Protein AF-A0A6N3IX80-F1 (afdb_monomer_lite)

Secondary structure (DSSP, 8-state):
----EEEEE-SSEEEEEEHHHHHTTS--S---TT--HHHHHHHHHHHHHHHHHHHHHHHHHHTT-PPPHHHHHHHHHHHHHHHHHHHH-SS-HHHHHHHHHHT----HHHHHHHHHHHHHHHHHHSPPPHHHHHHHHHHHHHTS---HHHHHHHHHHHHHHTTTT---HHHHHHHHHHHHHHHHHHHHHHHHHHH--TTEEEEE-SPPPSEETTEE-PPPP-

Foldseek 3Di:
DPQDWDWADDQWKIKIFTPVVLVVLQDPDDDPPPADSVRSSNVSRVLLLLQLVQLVQVLVVLVVDDDDLVQLLVQLLVVQLLVQCVVDPPDDSVVLSVCVVVVHDDDPVSVLSSLLSNLLSQLQQPADDPVVLCVVCVVVPVVDDDDPVRVVSSVSSSCSSNPVVPDHSVVSSVVSVVVVVVVSVVSSVVSVVSNDQVRMDMDTPHDDPCHRPPGGDDPPDD

pLDDT: mean 84.04, std 11.79, range [34.91, 95.62]

Structure (mmCI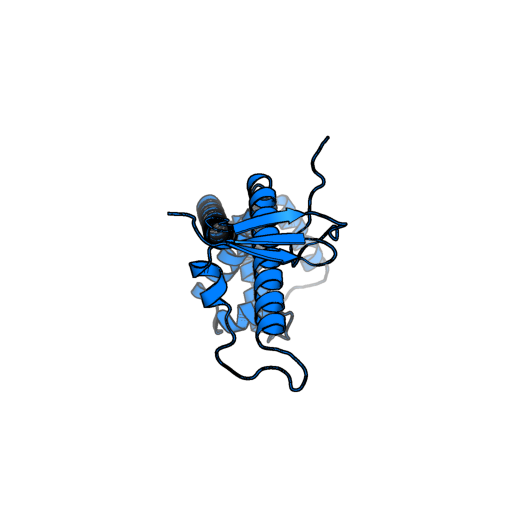F, N/CA/C/O backbone):
data_AF-A0A6N3IX80-F1
#
_entry.id   AF-A0A6N3IX80-F1
#
loop_
_atom_site.group_PDB
_atom_site.id
_atom_site.type_symbol
_atom_site.label_atom_id
_atom_site.label_alt_id
_atom_site.label_comp_id
_atom_site.label_asym_id
_atom_site.label_entity_id
_atom_site.label_seq_id
_atom_site.pdbx_PDB_ins_code
_atom_site.Cartn_x
_atom_site.Cartn_y
_atom_site.Cartn_z
_atom_site.occupancy
_atom_site.B_iso_or_equiv
_atom_site.auth_seq_id
_atom_site.auth_comp_id
_atom_site.auth_asym_id
_atom_site.auth_atom_id
_atom_site.pdbx_PDB_model_num
ATOM 1 N N . MET A 1 1 ? 26.946 17.157 -40.194 1.00 43.00 1 MET A N 1
ATOM 2 C CA . MET A 1 1 ? 27.819 16.046 -39.746 1.00 43.00 1 MET A CA 1
ATOM 3 C C . MET A 1 1 ? 26.961 14.793 -39.628 1.00 43.00 1 MET A C 1
ATOM 5 O O . MET A 1 1 ? 25.899 14.882 -39.031 1.00 43.00 1 MET A O 1
ATOM 9 N N . LYS A 1 2 ? 27.339 13.661 -40.241 1.00 46.97 2 LYS A N 1
ATOM 10 C CA . LYS A 1 2 ? 26.589 12.402 -40.077 1.00 46.97 2 LYS A CA 1
ATOM 11 C C . LYS A 1 2 ? 26.764 11.933 -38.632 1.00 46.97 2 LYS A C 1
ATOM 13 O O . LYS A 1 2 ? 27.873 11.563 -38.257 1.00 46.97 2 LYS A O 1
ATOM 18 N N . HIS A 1 3 ? 25.703 11.978 -37.830 1.00 57.06 3 HIS A N 1
ATOM 19 C CA . HIS A 1 3 ? 25.709 11.354 -36.511 1.00 57.06 3 HIS A CA 1
ATOM 20 C C . HIS A 1 3 ? 25.974 9.858 -36.705 1.00 57.06 3 HIS A C 1
ATOM 22 O O . HIS A 1 3 ? 25.164 9.157 -37.306 1.00 57.06 3 HIS A O 1
ATOM 28 N N . GLN A 1 4 ? 27.146 9.384 -36.280 1.00 79.31 4 GLN A N 1
ATOM 29 C CA . GLN A 1 4 ? 27.452 7.960 -36.321 1.00 79.31 4 GLN A CA 1
ATOM 30 C C . GLN A 1 4 ? 26.546 7.240 -35.317 1.00 79.31 4 GLN A C 1
ATOM 32 O O . GLN A 1 4 ? 26.473 7.620 -34.146 1.00 79.31 4 GLN A O 1
ATOM 37 N N . THR A 1 5 ? 25.853 6.208 -35.783 1.00 86.31 5 THR A N 1
ATOM 38 C CA . THR A 1 5 ? 24.943 5.387 -34.981 1.00 86.31 5 THR A CA 1
ATOM 39 C C . THR A 1 5 ? 25.451 3.955 -34.910 1.00 86.31 5 THR A C 1
ATOM 41 O O . THR A 1 5 ? 26.025 3.456 -35.878 1.00 86.31 5 THR A O 1
ATOM 44 N N . LEU A 1 6 ? 25.207 3.282 -33.788 1.00 89.12 6 LEU A N 1
ATOM 45 C CA . LEU A 1 6 ? 25.424 1.847 -33.632 1.00 89.12 6 LEU A CA 1
ATOM 46 C C . LEU A 1 6 ? 24.069 1.141 -33.646 1.00 89.12 6 LEU A C 1
ATOM 48 O O . LEU A 1 6 ? 23.166 1.541 -32.913 1.00 89.12 6 LEU A O 1
ATOM 52 N N . THR A 1 7 ? 23.947 0.081 -34.444 1.00 91.81 7 THR A N 1
ATOM 53 C CA . THR A 1 7 ? 22.759 -0.777 -34.469 1.00 91.81 7 THR A CA 1
ATOM 54 C C . THR A 1 7 ? 23.125 -2.163 -33.966 1.00 91.81 7 THR A C 1
ATOM 56 O O . THR A 1 7 ? 24.074 -2.771 -34.455 1.00 91.81 7 THR A O 1
ATOM 59 N N . VAL A 1 8 ? 22.366 -2.661 -32.994 1.00 91.69 8 VAL A N 1
ATOM 60 C CA . VAL A 1 8 ? 22.468 -4.023 -32.465 1.00 91.69 8 VAL A CA 1
ATOM 61 C C . VAL A 1 8 ? 21.086 -4.658 -32.438 1.00 91.69 8 VAL A C 1
ATOM 63 O O . VAL A 1 8 ? 20.093 -3.985 -32.177 1.00 91.69 8 VAL A O 1
ATOM 66 N N . GLU A 1 9 ? 20.999 -5.958 -32.685 1.00 92.25 9 GLU A N 1
ATOM 67 C CA . GLU A 1 9 ? 19.722 -6.675 -32.668 1.00 92.25 9 GLU A CA 1
ATOM 68 C C . GLU A 1 9 ? 19.847 -8.052 -32.017 1.00 92.25 9 GLU A C 1
ATOM 70 O O . GLU A 1 9 ? 20.946 -8.599 -31.866 1.00 92.25 9 GLU A O 1
ATOM 75 N N . ASN A 1 10 ? 18.710 -8.597 -31.599 1.00 88.25 10 ASN A N 1
ATOM 76 C CA . ASN A 1 10 ? 18.511 -10.010 -31.284 1.00 88.25 10 ASN A CA 1
ATOM 77 C C . ASN A 1 10 ? 17.256 -10.512 -32.020 1.00 88.25 10 ASN A C 1
ATOM 79 O O . ASN A 1 10 ? 16.727 -9.818 -32.877 1.00 88.25 10 ASN A O 1
ATOM 83 N N . SER A 1 11 ? 16.751 -11.698 -31.681 1.00 88.50 11 SER A N 1
ATOM 84 C CA . SER A 1 11 ? 15.556 -12.263 -32.325 1.00 88.50 11 SER A CA 1
ATOM 85 C C . SER A 1 11 ? 14.247 -11.500 -32.070 1.00 88.50 11 SER A C 1
ATOM 87 O O . SER A 1 11 ? 13.234 -11.843 -32.666 1.00 88.50 11 SER A O 1
ATOM 89 N N . ARG A 1 12 ? 14.228 -10.505 -31.174 1.00 86.81 12 ARG A N 1
ATOM 90 C CA . ARG A 1 12 ? 13.004 -9.823 -30.717 1.00 86.81 12 ARG A CA 1
ATOM 91 C C . ARG A 1 12 ? 13.021 -8.321 -30.961 1.00 86.81 12 ARG A C 1
ATOM 93 O O . ARG A 1 12 ? 11.989 -7.745 -31.292 1.00 86.81 12 ARG A O 1
ATOM 100 N N . ILE A 1 13 ? 14.172 -7.678 -30.781 1.00 90.06 13 ILE A N 1
ATOM 101 C CA . ILE A 1 13 ? 14.317 -6.228 -30.895 1.00 90.06 13 ILE A CA 1
ATOM 102 C C . ILE A 1 13 ? 15.549 -5.846 -31.711 1.00 90.06 13 ILE A C 1
ATOM 104 O O . ILE A 1 13 ? 16.602 -6.486 -31.630 1.00 90.06 13 ILE A O 1
ATOM 108 N N . ARG A 1 14 ? 15.422 -4.736 -32.435 1.00 93.00 14 ARG A N 1
ATOM 109 C CA . ARG A 1 14 ? 16.522 -3.993 -33.044 1.00 93.00 14 ARG A CA 1
ATOM 110 C C . ARG A 1 14 ? 16.657 -2.651 -32.348 1.00 93.00 14 ARG A C 1
ATOM 112 O O . ARG A 1 14 ? 15.681 -1.938 -32.147 1.00 93.00 14 ARG A O 1
ATOM 119 N N . VAL A 1 15 ? 17.880 -2.313 -31.973 1.00 92.75 15 VAL A N 1
ATOM 120 C CA . VAL A 1 15 ? 18.208 -1.115 -31.210 1.00 92.75 15 VAL A CA 1
ATOM 121 C C . VAL A 1 15 ? 19.250 -0.326 -31.979 1.00 92.75 15 VAL A C 1
ATOM 123 O O . VAL A 1 15 ? 20.362 -0.802 -32.187 1.00 92.75 15 VAL A O 1
ATOM 126 N N . THR A 1 16 ? 18.907 0.895 -32.365 1.00 93.25 16 THR A N 1
ATOM 127 C CA . THR A 1 16 ? 19.841 1.867 -32.930 1.00 93.25 16 THR A CA 1
ATOM 128 C C . THR A 1 16 ? 20.041 2.999 -31.933 1.00 93.25 16 THR A C 1
ATOM 130 O O . THR A 1 16 ? 19.078 3.604 -31.472 1.00 93.25 16 THR A O 1
ATOM 133 N N . VAL A 1 17 ? 21.291 3.299 -31.595 1.00 92.12 17 VAL A N 1
ATOM 134 C CA . VAL A 1 17 ? 21.660 4.372 -30.659 1.00 92.12 17 VAL A CA 1
ATOM 135 C C . VAL A 1 17 ? 22.723 5.283 -31.260 1.00 92.12 17 VAL A C 1
ATOM 137 O O . VAL A 1 17 ? 23.464 4.879 -32.160 1.00 92.12 17 VAL A O 1
ATOM 140 N N . SER A 1 18 ? 22.831 6.517 -30.762 1.00 90.31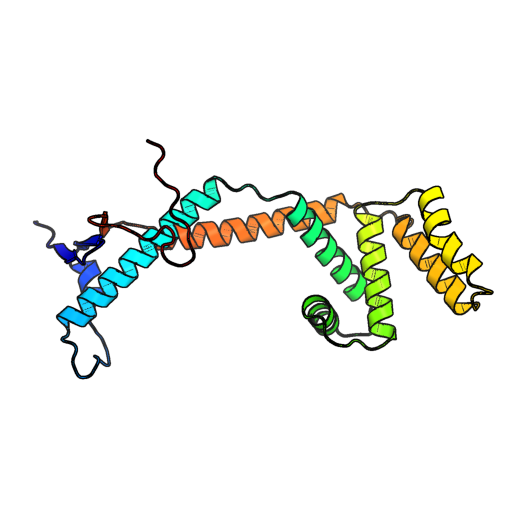 18 SER A N 1
ATOM 141 C CA . SER A 1 18 ? 23.977 7.376 -31.085 1.00 90.31 18 SER A CA 1
ATOM 142 C C . SER A 1 18 ? 25.283 6.782 -30.541 1.00 90.31 18 SER A C 1
ATOM 144 O O . SER A 1 18 ? 25.279 6.050 -29.546 1.00 90.31 18 SER A O 1
ATOM 146 N N . ARG A 1 19 ? 26.421 7.112 -31.170 1.00 86.56 19 ARG A N 1
ATOM 147 C CA . ARG A 1 19 ? 27.748 6.669 -30.703 1.00 86.56 19 ARG A CA 1
ATOM 148 C C . ARG A 1 19 ? 28.012 7.063 -29.246 1.00 86.56 19 ARG A C 1
ATOM 150 O O . ARG A 1 19 ? 28.395 6.221 -28.450 1.00 86.56 19 ARG A O 1
ATOM 157 N N . GLU A 1 20 ? 27.681 8.301 -28.886 1.00 87.88 20 GLU A N 1
ATOM 158 C CA . GLU A 1 20 ? 27.822 8.833 -27.522 1.00 87.88 20 GLU A CA 1
ATOM 159 C C . GLU A 1 20 ? 27.087 7.996 -26.469 1.00 87.88 20 GLU A C 1
ATOM 161 O O . GLU A 1 20 ? 27.524 7.891 -25.324 1.00 87.88 20 GLU A O 1
ATOM 166 N N . ILE A 1 21 ? 25.942 7.414 -26.835 1.00 87.69 21 ILE A N 1
ATOM 167 C CA . ILE A 1 21 ? 25.204 6.507 -25.960 1.00 87.69 21 ILE A CA 1
ATOM 168 C C . ILE A 1 21 ? 25.878 5.142 -25.953 1.00 87.69 21 ILE A C 1
ATOM 170 O O . ILE A 1 21 ? 26.098 4.605 -24.872 1.00 87.69 21 ILE A O 1
ATOM 174 N N . ALA A 1 22 ? 26.228 4.596 -27.120 1.00 87.19 22 ALA A N 1
ATOM 175 C CA . ALA A 1 22 ? 26.895 3.301 -27.230 1.00 87.19 22 ALA A CA 1
ATOM 176 C C . ALA A 1 22 ? 28.186 3.231 -26.399 1.00 87.19 22 ALA A C 1
ATOM 178 O O . ALA A 1 22 ? 28.414 2.234 -25.710 1.00 87.19 22 ALA A O 1
ATOM 179 N N . ASP A 1 23 ? 28.985 4.297 -26.405 1.00 87.19 23 ASP A N 1
ATOM 180 C CA . ASP A 1 23 ? 30.270 4.364 -25.708 1.00 87.19 23 ASP A CA 1
ATOM 181 C C . ASP A 1 23 ? 30.111 4.259 -24.179 1.00 87.19 23 ASP A C 1
ATOM 183 O O . ASP A 1 23 ? 30.962 3.682 -23.506 1.00 87.19 23 ASP A O 1
ATOM 187 N N . LYS A 1 24 ? 28.966 4.684 -23.621 1.00 87.69 24 LYS A N 1
ATOM 188 C CA . LYS A 1 24 ? 28.640 4.511 -22.188 1.00 87.69 24 LYS A CA 1
ATOM 189 C C . LYS A 1 24 ? 28.431 3.050 -21.783 1.00 87.69 24 LYS A C 1
ATOM 191 O O . LYS A 1 24 ? 28.456 2.738 -20.596 1.00 87.69 24 LYS A O 1
ATOM 196 N N . PHE A 1 25 ? 28.195 2.163 -22.749 1.00 85.44 25 PHE A N 1
ATOM 197 C CA . PHE A 1 25 ? 27.990 0.731 -22.521 1.00 85.44 25 PHE A CA 1
ATOM 198 C C . PHE A 1 25 ? 29.229 -0.108 -22.833 1.00 85.44 25 PHE A C 1
ATOM 200 O O . PHE A 1 25 ? 29.164 -1.336 -22.721 1.00 85.44 25 PHE A O 1
ATOM 207 N N . LEU A 1 26 ? 30.351 0.525 -23.195 1.00 83.38 26 LEU A N 1
ATOM 208 C CA . LEU A 1 26 ? 31.626 -0.172 -23.297 1.00 83.38 26 LEU A CA 1
ATOM 209 C C . LEU A 1 26 ? 31.972 -0.815 -21.941 1.00 83.38 26 LEU A C 1
ATOM 211 O O . LEU A 1 26 ? 31.744 -0.216 -20.884 1.00 83.38 26 LEU A O 1
ATOM 215 N N . PRO A 1 27 ? 32.473 -2.058 -21.930 1.00 75.75 27 PRO A N 1
ATOM 216 C CA . PRO A 1 27 ? 32.813 -2.734 -20.690 1.00 75.75 27 PRO A CA 1
ATOM 217 C C . PRO A 1 27 ? 33.997 -2.044 -20.001 1.00 75.75 27 PRO A C 1
ATOM 219 O O . PRO A 1 27 ? 35.091 -1.983 -20.545 1.00 75.75 27 PRO A O 1
ATOM 222 N N . THR A 1 28 ? 33.778 -1.546 -18.784 1.00 69.44 28 THR A N 1
ATOM 223 C CA . THR A 1 28 ? 34.800 -0.909 -17.931 1.00 69.44 28 THR A CA 1
ATOM 224 C C . THR A 1 28 ? 35.395 -1.856 -16.874 1.00 69.44 28 THR A C 1
ATOM 226 O O . THR A 1 28 ? 36.100 -1.404 -15.979 1.00 69.44 28 THR A O 1
ATOM 229 N N . GLY A 1 29 ? 35.113 -3.166 -16.938 1.00 64.69 29 GLY A N 1
ATOM 230 C CA . GLY A 1 29 ? 35.488 -4.147 -15.907 1.00 64.69 29 GLY A CA 1
ATOM 231 C C . GLY A 1 29 ? 35.481 -5.599 -16.401 1.00 64.69 29 GLY A C 1
ATOM 232 O O . GLY A 1 29 ? 35.616 -5.833 -17.600 1.00 64.69 29 GLY A O 1
ATOM 233 N N . VAL A 1 30 ? 35.318 -6.561 -15.478 1.00 55.12 30 VAL A N 1
ATOM 234 C CA . VAL A 1 30 ? 35.391 -8.015 -15.741 1.00 55.12 30 VAL A CA 1
ATOM 235 C C . VAL A 1 30 ? 34.404 -8.424 -16.834 1.00 55.12 30 VAL A C 1
ATOM 237 O O . VAL A 1 30 ? 33.188 -8.338 -16.669 1.00 55.12 30 VAL A O 1
ATOM 240 N N . ILE A 1 31 ? 34.957 -8.868 -17.955 1.00 63.25 31 ILE A N 1
ATOM 241 C CA . ILE A 1 31 ? 34.239 -9.538 -19.031 1.00 63.25 31 ILE A CA 1
ATOM 242 C C . ILE A 1 31 ? 34.197 -11.030 -18.665 1.00 63.25 31 ILE A C 1
ATOM 244 O O . ILE A 1 31 ? 35.161 -11.541 -18.085 1.00 63.25 31 ILE A O 1
ATOM 248 N N . GLY A 1 32 ? 33.085 -11.727 -18.927 1.00 61.94 32 GLY A N 1
ATOM 249 C CA . GLY A 1 32 ? 33.040 -13.182 -18.743 1.00 61.94 32 GLY A CA 1
ATOM 250 C C . GLY A 1 32 ? 34.191 -13.845 -19.509 1.00 61.94 32 GLY A C 1
ATOM 251 O O . GLY A 1 32 ? 34.586 -13.334 -20.554 1.00 61.94 32 GLY A O 1
ATOM 252 N N . ARG A 1 33 ? 34.748 -14.954 -18.996 1.00 62.03 33 ARG A N 1
ATOM 253 C CA . ARG A 1 33 ? 35.967 -15.585 -19.554 1.00 62.03 33 ARG A CA 1
ATOM 254 C C . ARG A 1 33 ? 35.905 -15.848 -21.071 1.00 62.03 33 ARG A C 1
ATOM 256 O O . ARG A 1 33 ? 36.956 -15.843 -21.698 1.00 62.03 33 ARG A O 1
ATOM 263 N N . ASP A 1 34 ? 34.701 -15.983 -21.634 1.00 71.31 34 ASP A N 1
ATOM 264 C CA . ASP A 1 34 ? 34.455 -16.315 -23.043 1.00 71.31 34 ASP A CA 1
ATOM 265 C C . ASP A 1 34 ? 33.703 -15.222 -23.840 1.00 71.31 34 ASP A C 1
ATOM 267 O O . ASP A 1 34 ? 33.277 -15.463 -24.969 1.00 71.31 34 ASP A O 1
ATOM 271 N N . GLU A 1 35 ? 33.497 -14.022 -23.285 1.00 76.94 35 GLU A N 1
ATOM 272 C CA . GLU A 1 35 ? 32.744 -12.949 -23.953 1.00 76.94 35 GLU A CA 1
ATOM 273 C C . GLU A 1 35 ? 33.690 -11.899 -24.564 1.00 76.94 35 GLU A C 1
ATOM 275 O O . GLU A 1 35 ? 34.631 -11.432 -23.929 1.00 76.94 35 GLU A O 1
ATOM 280 N N . SER A 1 36 ? 33.463 -11.493 -25.816 1.00 80.69 36 SER A N 1
ATOM 281 C CA . SER A 1 36 ? 34.211 -10.377 -26.417 1.00 80.69 36 SER A CA 1
ATOM 282 C C . SER A 1 36 ? 33.663 -9.017 -25.950 1.00 80.69 36 SER A C 1
ATOM 284 O O . SER A 1 36 ? 32.464 -8.895 -25.682 1.00 80.69 36 SER A O 1
ATOM 286 N N . PRO A 1 37 ? 34.475 -7.939 -25.928 1.00 79.56 37 PRO A N 1
ATOM 287 C CA . PRO A 1 37 ? 34.002 -6.603 -25.551 1.00 79.56 37 PRO A CA 1
ATOM 288 C C . PRO A 1 37 ? 32.781 -6.120 -26.352 1.00 79.56 37 PRO A C 1
ATOM 290 O O . PRO A 1 37 ? 31.888 -5.478 -25.800 1.00 79.56 37 PRO A O 1
ATOM 293 N N . GLY A 1 38 ? 32.713 -6.471 -27.643 1.00 82.38 38 GLY A N 1
ATOM 294 C CA . GLY A 1 38 ? 31.570 -6.162 -28.505 1.00 82.38 38 GLY A CA 1
ATOM 295 C C . GLY A 1 38 ? 30.311 -6.963 -28.157 1.00 82.38 38 GLY A C 1
ATOM 296 O O . GLY A 1 38 ? 29.208 -6.419 -28.207 1.00 82.38 38 GLY A O 1
ATOM 297 N N . GLN A 1 39 ? 30.455 -8.229 -27.746 1.00 82.56 39 GLN A N 1
ATOM 298 C CA . GLN A 1 39 ? 29.335 -9.034 -27.242 1.00 82.56 39 GLN A CA 1
ATOM 299 C C . GLN A 1 39 ? 28.809 -8.481 -25.912 1.00 82.56 39 GLN A C 1
ATOM 301 O O . GLN A 1 39 ? 27.601 -8.270 -25.796 1.00 82.56 39 GLN A O 1
ATOM 306 N N . ALA A 1 40 ? 29.703 -8.115 -24.988 1.00 83.75 40 ALA A N 1
ATOM 307 C CA . ALA A 1 40 ? 29.331 -7.512 -23.710 1.00 83.75 40 ALA A CA 1
ATOM 308 C C . ALA A 1 40 ? 28.605 -6.168 -23.900 1.00 83.75 40 ALA A C 1
ATOM 310 O O . ALA A 1 40 ? 27.555 -5.927 -23.297 1.00 83.75 40 ALA A O 1
ATOM 311 N N . GLN A 1 41 ? 29.116 -5.296 -24.778 1.00 87.88 41 GLN A N 1
ATOM 312 C CA . GLN A 1 41 ? 28.465 -4.025 -25.114 1.00 87.88 41 GLN A CA 1
ATOM 313 C C . GLN A 1 41 ? 27.081 -4.255 -25.741 1.00 87.88 41 GLN A C 1
ATOM 315 O O . GLN A 1 41 ? 26.106 -3.620 -25.332 1.00 87.88 41 GLN A O 1
ATOM 320 N N . ARG A 1 42 ? 26.964 -5.201 -26.686 1.00 88.44 42 ARG A N 1
ATOM 321 C CA . ARG A 1 42 ? 25.681 -5.595 -27.292 1.00 88.44 42 ARG A CA 1
ATOM 322 C C . ARG A 1 42 ? 24.687 -6.086 -26.239 1.00 88.44 42 ARG A C 1
ATOM 324 O O . ARG A 1 42 ? 23.547 -5.626 -26.238 1.00 88.44 42 ARG A O 1
ATOM 331 N N . GLY A 1 43 ? 25.099 -6.979 -25.340 1.00 85.94 43 GLY A N 1
ATOM 332 C CA . GLY A 1 43 ? 24.245 -7.511 -24.276 1.00 85.94 43 GLY A CA 1
ATOM 333 C C . GLY A 1 43 ? 23.724 -6.418 -23.341 1.00 85.94 43 GLY A C 1
ATOM 334 O O . GLY A 1 43 ? 22.524 -6.352 -23.066 1.00 85.94 43 GLY A O 1
ATOM 335 N N . ARG A 1 44 ? 24.599 -5.497 -22.918 1.00 88.44 44 ARG A N 1
ATOM 336 C CA . ARG A 1 44 ? 24.225 -4.357 -22.063 1.00 88.44 44 ARG A CA 1
ATOM 337 C C . ARG A 1 44 ? 23.263 -3.393 -22.761 1.00 88.44 44 ARG A C 1
ATOM 339 O O . ARG A 1 44 ? 22.293 -2.964 -22.139 1.00 88.44 44 ARG A O 1
ATOM 346 N N . LEU A 1 45 ? 23.488 -3.091 -24.044 1.00 90.50 45 LEU A N 1
ATOM 347 C CA . LEU A 1 45 ? 22.597 -2.243 -24.846 1.00 90.50 45 LEU A CA 1
ATOM 348 C C . LEU A 1 45 ? 21.204 -2.861 -25.000 1.00 90.50 45 LEU A C 1
ATOM 350 O O . LEU A 1 45 ? 20.205 -2.178 -24.783 1.00 90.50 45 LEU A O 1
ATOM 354 N N . LEU A 1 46 ? 21.128 -4.153 -25.329 1.00 89.62 46 LEU A N 1
ATOM 355 C CA . LEU A 1 46 ? 19.853 -4.862 -25.465 1.00 89.62 46 LEU A CA 1
ATOM 356 C C . LEU A 1 46 ? 19.111 -4.960 -24.123 1.00 89.62 46 LEU A C 1
ATOM 358 O O . LEU A 1 46 ? 17.902 -4.749 -24.077 1.00 89.62 46 LEU A O 1
ATOM 362 N N . SER A 1 47 ? 19.824 -5.214 -23.022 1.00 87.44 47 SER A N 1
ATOM 363 C CA . SER A 1 47 ? 19.241 -5.230 -21.674 1.00 87.44 47 SER A CA 1
ATOM 364 C C . SER A 1 47 ? 18.680 -3.858 -21.276 1.00 87.44 47 SER A C 1
ATOM 366 O O . SER A 1 47 ? 17.531 -3.746 -20.843 1.00 87.44 47 SER A O 1
ATOM 368 N N . ALA A 1 48 ? 19.444 -2.787 -21.511 1.00 88.88 48 ALA A N 1
ATOM 369 C CA . ALA A 1 48 ? 18.986 -1.425 -21.266 1.00 88.88 48 ALA A CA 1
ATOM 370 C C . ALA A 1 48 ? 17.757 -1.075 -22.120 1.00 88.88 48 ALA A C 1
ATOM 372 O O . ALA A 1 48 ? 16.787 -0.538 -21.586 1.00 88.88 48 ALA A O 1
ATOM 373 N N . ALA A 1 49 ? 17.757 -1.431 -23.409 1.00 89.50 49 ALA A N 1
ATOM 374 C CA . ALA A 1 49 ? 16.619 -1.234 -24.304 1.00 89.50 49 ALA A CA 1
ATOM 375 C C . ALA A 1 49 ? 15.348 -1.932 -23.793 1.00 89.50 49 ALA A C 1
ATOM 377 O O . ALA A 1 49 ? 14.283 -1.316 -23.756 1.00 89.50 49 ALA A O 1
ATOM 378 N N . MET A 1 50 ? 15.463 -3.174 -23.316 1.00 86.88 50 MET A N 1
ATOM 379 C CA . MET A 1 50 ? 14.342 -3.891 -22.701 1.00 86.88 50 MET A CA 1
ATOM 380 C C . MET A 1 50 ? 13.831 -3.194 -21.437 1.00 86.88 50 MET A C 1
ATOM 382 O O . MET A 1 50 ? 12.622 -3.064 -21.258 1.00 86.88 50 MET A O 1
ATOM 386 N N . GLY A 1 51 ? 14.724 -2.668 -20.593 1.00 86.56 51 GLY A N 1
ATOM 387 C CA . GLY A 1 51 ? 14.337 -1.865 -19.429 1.00 86.56 51 GLY A CA 1
ATOM 388 C C . GLY A 1 51 ? 13.589 -0.578 -19.802 1.00 86.56 51 GLY A C 1
ATOM 389 O O . GLY A 1 51 ? 12.636 -0.195 -19.116 1.00 86.56 51 GLY A O 1
ATOM 390 N N . LYS A 1 52 ? 13.972 0.075 -20.908 1.00 89.00 52 LYS A N 1
ATOM 391 C CA . LYS A 1 52 ? 13.259 1.249 -21.435 1.00 89.00 52 LYS A CA 1
ATOM 392 C C . LYS A 1 52 ? 11.868 0.885 -21.951 1.00 89.00 52 LYS A C 1
ATOM 394 O O . LYS A 1 52 ? 10.912 1.579 -21.617 1.00 89.00 52 LYS A O 1
ATOM 399 N N . LEU A 1 53 ? 11.746 -0.211 -22.705 1.00 86.94 53 LEU A N 1
ATOM 400 C CA . LEU A 1 53 ? 10.455 -0.727 -23.181 1.00 86.94 53 LEU A CA 1
ATOM 401 C C . LEU A 1 53 ? 9.526 -1.106 -22.018 1.00 86.94 53 LEU A C 1
ATOM 403 O O . LEU A 1 53 ? 8.354 -0.728 -22.029 1.00 86.94 53 LEU A O 1
ATOM 407 N N . ALA A 1 54 ? 10.049 -1.784 -20.991 1.00 84.88 54 ALA A N 1
ATOM 408 C CA . ALA A 1 54 ? 9.302 -2.107 -19.774 1.00 84.88 54 ALA A CA 1
ATOM 409 C C . ALA A 1 54 ? 8.763 -0.838 -19.096 1.00 84.88 54 ALA A C 1
ATOM 411 O O . ALA A 1 54 ? 7.565 -0.717 -18.852 1.00 84.88 54 ALA A O 1
ATOM 412 N N . SER A 1 55 ? 9.636 0.152 -18.877 1.00 85.19 55 SER A N 1
ATOM 413 C CA . SER A 1 55 ? 9.275 1.417 -18.216 1.00 85.19 55 SER A CA 1
ATOM 414 C C . SER A 1 55 ? 8.237 2.213 -19.017 1.00 85.19 55 SER A C 1
ATOM 416 O O . SER A 1 55 ? 7.312 2.778 -18.441 1.00 85.19 55 SER A O 1
ATOM 418 N N . ALA A 1 56 ? 8.351 2.229 -20.350 1.00 84.62 56 ALA A N 1
ATOM 419 C CA . ALA A 1 56 ? 7.364 2.864 -21.226 1.00 84.62 56 ALA A CA 1
ATOM 420 C C . ALA A 1 56 ? 5.996 2.166 -21.151 1.00 84.62 56 ALA A C 1
ATOM 422 O O . ALA A 1 56 ? 4.951 2.815 -21.186 1.00 84.62 56 ALA A O 1
ATOM 423 N N . THR A 1 57 ? 6.002 0.841 -21.005 1.00 82.75 57 THR A N 1
ATOM 424 C CA . THR A 1 57 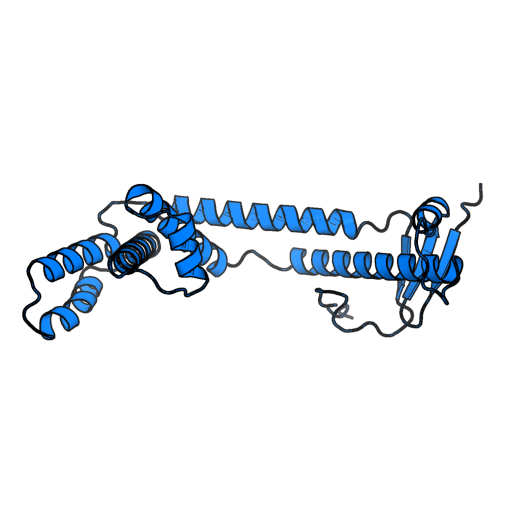? 4.782 0.040 -20.878 1.00 82.75 57 THR A CA 1
ATOM 425 C C . THR A 1 57 ? 4.092 0.277 -19.531 1.00 82.75 57 THR A C 1
ATOM 427 O O . THR A 1 57 ? 2.886 0.517 -19.507 1.00 82.75 57 THR A O 1
ATOM 430 N N . GLU A 1 58 ? 4.844 0.302 -18.425 1.00 82.19 58 GLU A N 1
ATOM 431 C CA . GLU A 1 58 ? 4.332 0.688 -17.096 1.00 82.19 58 GLU A CA 1
ATOM 432 C C . GLU A 1 58 ? 3.721 2.075 -17.089 1.00 82.19 58 GLU A C 1
ATOM 434 O O . GLU A 1 58 ? 2.665 2.295 -16.505 1.00 82.19 58 GLU A O 1
ATOM 439 N N . LEU A 1 59 ? 4.395 3.027 -17.732 1.00 83.06 59 LEU A N 1
ATOM 440 C CA . LEU A 1 59 ? 3.915 4.393 -17.808 1.00 83.06 59 LEU A CA 1
ATOM 441 C C . LEU A 1 59 ? 2.529 4.446 -18.465 1.00 83.06 59 LEU A C 1
ATOM 443 O O . LEU A 1 59 ? 1.634 5.102 -17.939 1.00 83.06 59 LEU A O 1
ATOM 447 N N . ARG A 1 60 ? 2.330 3.699 -19.560 1.00 80.12 60 ARG A N 1
ATOM 448 C CA . ARG A 1 60 ? 1.029 3.588 -20.238 1.00 80.12 60 ARG A CA 1
ATOM 449 C C . ARG A 1 60 ? -0.039 2.940 -19.348 1.00 80.12 60 ARG A C 1
ATOM 451 O O . ARG A 1 60 ? -1.154 3.446 -19.286 1.00 80.12 60 ARG A O 1
ATOM 458 N N . LEU A 1 61 ? 0.303 1.863 -18.637 1.00 77.25 61 LEU A N 1
ATOM 459 C CA . LEU A 1 61 ? -0.603 1.214 -17.677 1.00 77.25 61 LEU A CA 1
ATOM 460 C C . LEU A 1 61 ? -1.005 2.154 -16.532 1.00 77.25 61 LEU A C 1
ATOM 462 O O . LEU A 1 61 ? -2.134 2.140 -16.065 1.00 77.25 61 LEU A O 1
ATOM 466 N N . ARG A 1 62 ? -0.097 3.018 -16.084 1.00 75.56 62 ARG A N 1
ATOM 467 C CA . ARG A 1 62 ? -0.376 3.952 -14.986 1.00 75.56 62 ARG A CA 1
ATOM 468 C C . ARG A 1 62 ? -1.189 5.164 -15.394 1.00 75.56 62 ARG A C 1
ATOM 470 O O . ARG A 1 62 ? -1.882 5.712 -14.554 1.00 75.56 62 ARG A O 1
ATOM 477 N N . LEU A 1 63 ? -1.128 5.573 -16.660 1.00 70.69 63 LEU A N 1
ATOM 478 C CA . LEU A 1 63 ? -2.027 6.604 -17.188 1.00 70.69 63 LEU A CA 1
ATOM 479 C C . LEU A 1 63 ? -3.490 6.137 -17.238 1.00 70.69 63 LEU A C 1
ATOM 481 O O . LEU A 1 63 ? -4.373 6.967 -17.410 1.00 70.69 63 LEU A O 1
ATOM 485 N N . THR A 1 64 ? -3.735 4.829 -17.121 1.00 69.62 64 THR A N 1
ATOM 486 C CA . THR A 1 64 ? -5.072 4.225 -17.205 1.00 69.62 64 THR A CA 1
ATOM 487 C C . THR A 1 64 ? -5.600 3.711 -15.864 1.00 69.62 64 THR A C 1
ATOM 489 O O . THR A 1 64 ? -6.805 3.523 -15.738 1.00 69.62 64 THR A O 1
ATOM 492 N N . ASN A 1 65 ? -4.738 3.526 -14.859 1.00 71.06 65 ASN A N 1
ATOM 493 C CA . ASN A 1 65 ? -5.139 3.063 -13.533 1.00 71.06 65 ASN A CA 1
ATOM 494 C C . ASN A 1 65 ? -5.333 4.241 -12.572 1.00 71.06 65 ASN A C 1
ATOM 496 O O . ASN A 1 65 ? -4.362 4.888 -12.173 1.00 71.06 65 ASN A O 1
ATOM 500 N N . ASP A 1 66 ? -6.576 4.465 -12.158 1.00 79.88 66 ASP A N 1
ATOM 501 C CA . ASP A 1 66 ? -6.900 5.390 -11.076 1.00 79.88 66 ASP A CA 1
ATOM 502 C C . ASP A 1 66 ? -6.560 4.793 -9.703 1.00 79.88 66 ASP A C 1
ATOM 504 O O . ASP A 1 66 ? -6.520 3.576 -9.517 1.00 79.88 66 ASP A O 1
ATOM 508 N N . ILE A 1 67 ? -6.333 5.663 -8.714 1.00 85.31 67 ILE A N 1
ATOM 509 C CA . ILE A 1 67 ? -6.175 5.240 -7.317 1.00 85.31 67 ILE A CA 1
ATOM 510 C C . ILE A 1 67 ? -7.519 4.704 -6.827 1.00 85.31 67 ILE A C 1
ATOM 512 O O . ILE A 1 67 ? -8.502 5.447 -6.731 1.00 85.31 67 ILE A O 1
ATOM 516 N N . GLU A 1 68 ? -7.562 3.422 -6.473 1.00 89.31 68 GLU A N 1
ATOM 517 C CA . GLU A 1 68 ? -8.797 2.803 -6.025 1.00 89.31 68 GLU A CA 1
ATOM 518 C C . GLU A 1 68 ? -9.220 3.328 -4.650 1.00 89.31 68 GLU A C 1
ATOM 520 O O . GLU A 1 68 ? -8.424 3.511 -3.725 1.00 89.31 68 GLU A O 1
ATOM 525 N N . ARG A 1 69 ? -10.531 3.518 -4.466 1.00 90.19 69 ARG A N 1
ATOM 526 C CA . ARG A 1 69 ? -11.090 3.923 -3.168 1.00 90.19 69 ARG A CA 1
ATOM 527 C C . ARG A 1 69 ? -10.751 2.919 -2.060 1.00 90.19 69 ARG A C 1
ATOM 529 O O . ARG A 1 69 ? -10.594 3.325 -0.909 1.00 90.19 69 ARG A O 1
ATOM 536 N N . ALA A 1 70 ? -10.661 1.633 -2.396 1.00 92.75 70 ALA A N 1
ATOM 537 C CA . ALA A 1 70 ? -10.296 0.581 -1.455 1.00 92.75 70 ALA A CA 1
ATOM 538 C C . ALA A 1 70 ? -8.883 0.797 -0.888 1.00 92.75 70 ALA A C 1
ATOM 540 O O . ALA A 1 70 ? -8.710 0.709 0.327 1.00 92.75 70 ALA A O 1
ATOM 541 N N . ASP A 1 71 ? -7.921 1.185 -1.730 1.00 93.12 71 ASP A N 1
ATOM 542 C CA . ASP A 1 71 ? -6.546 1.480 -1.313 1.00 93.12 71 ASP A CA 1
ATOM 543 C C . ASP A 1 71 ? -6.482 2.696 -0.389 1.00 93.12 71 ASP A C 1
ATOM 545 O O . ASP A 1 71 ? -5.790 2.673 0.630 1.00 93.12 71 ASP A O 1
ATOM 549 N N . VAL A 1 72 ? -7.258 3.743 -0.695 1.00 94.44 72 VAL A N 1
ATOM 550 C CA . VAL A 1 72 ? -7.357 4.936 0.163 1.00 94.44 72 VAL A CA 1
ATOM 551 C C . VAL A 1 72 ? -7.880 4.559 1.547 1.00 94.44 72 VAL A C 1
ATOM 553 O O . VAL A 1 72 ? -7.306 4.970 2.552 1.00 94.44 72 VAL A O 1
ATOM 556 N N . ILE A 1 73 ? -8.946 3.756 1.616 1.00 94.12 73 ILE A N 1
ATOM 557 C CA . ILE A 1 73 ? -9.526 3.308 2.891 1.00 94.12 73 ILE A CA 1
ATOM 558 C C . ILE A 1 73 ? -8.537 2.417 3.650 1.00 94.12 73 ILE A C 1
ATOM 560 O O . ILE A 1 73 ? -8.372 2.585 4.858 1.00 94.12 73 ILE A O 1
ATOM 564 N N . ALA A 1 74 ? -7.864 1.494 2.961 1.00 94.31 74 ALA A N 1
ATOM 565 C CA . ALA A 1 74 ? -6.887 0.602 3.572 1.00 94.31 74 ALA A CA 1
ATOM 566 C C . ALA A 1 74 ? -5.700 1.377 4.161 1.00 94.31 74 ALA A C 1
ATOM 568 O O . ALA A 1 74 ? -5.307 1.126 5.302 1.00 94.31 74 ALA A O 1
ATOM 569 N N . LEU A 1 75 ? -5.157 2.353 3.426 1.00 95.62 75 LEU A N 1
ATOM 570 C CA . LEU A 1 75 ? -4.068 3.185 3.929 1.00 95.62 75 LEU A CA 1
ATOM 571 C C . LEU A 1 75 ? -4.535 4.108 5.059 1.00 95.62 75 LEU A C 1
ATOM 573 O O . LEU A 1 75 ? -3.848 4.202 6.072 1.00 95.62 75 LEU A O 1
ATOM 577 N N . ALA A 1 76 ? -5.711 4.730 4.942 1.00 95.44 76 ALA A N 1
ATOM 578 C CA . ALA A 1 76 ? -6.277 5.554 6.011 1.00 95.44 76 ALA A CA 1
ATOM 579 C C . ALA A 1 76 ? -6.460 4.748 7.304 1.00 95.44 76 ALA A C 1
ATOM 581 O O . ALA A 1 76 ? -6.131 5.226 8.386 1.00 95.44 76 ALA A O 1
ATOM 582 N N . HIS A 1 77 ? -6.914 3.498 7.192 1.00 95.50 77 HIS A N 1
ATOM 583 C CA . HIS A 1 77 ? -7.030 2.596 8.331 1.00 95.50 77 HIS A CA 1
ATOM 584 C C . HIS A 1 77 ? -5.667 2.332 8.980 1.00 95.50 77 HIS A C 1
ATOM 586 O O . HIS A 1 77 ? -5.549 2.408 10.200 1.00 95.50 77 HIS A O 1
ATOM 592 N N . LYS A 1 78 ? -4.621 2.052 8.190 1.00 94.44 78 LYS A N 1
ATOM 593 C CA . LYS A 1 78 ? -3.259 1.857 8.717 1.00 94.44 78 LYS A CA 1
ATOM 594 C C . LYS A 1 78 ? -2.719 3.104 9.420 1.00 94.44 78 LYS A C 1
ATOM 596 O O . LYS A 1 78 ? -2.125 2.973 10.486 1.00 94.44 78 LYS A O 1
ATOM 601 N N . LEU A 1 79 ? -2.938 4.287 8.843 1.00 94.25 79 LEU A N 1
ATOM 602 C CA . LEU A 1 79 ? -2.531 5.558 9.446 1.00 94.25 79 LEU A CA 1
ATOM 603 C C . LEU A 1 79 ? -3.223 5.768 10.796 1.00 94.25 79 LEU A C 1
ATOM 605 O O . LEU A 1 79 ? -2.546 5.993 11.786 1.00 94.25 79 LEU A O 1
ATOM 609 N N . LEU A 1 80 ? -4.540 5.563 10.870 1.00 95.19 80 LEU A N 1
ATOM 610 C CA . LEU A 1 80 ? -5.296 5.694 12.120 1.00 95.19 80 LEU A CA 1
ATOM 611 C C . LEU A 1 80 ? -4.870 4.684 13.193 1.00 95.19 80 LEU A C 1
ATOM 613 O O . LEU A 1 80 ? -4.792 5.036 14.366 1.00 95.19 80 LEU A O 1
ATOM 617 N N . VAL A 1 81 ? -4.587 3.434 12.808 1.00 95.31 81 VAL A N 1
ATOM 618 C CA . VAL A 1 81 ? -4.041 2.427 13.734 1.00 95.31 81 VAL A CA 1
ATOM 619 C C . VAL A 1 81 ? -2.700 2.892 14.290 1.00 95.31 81 VAL A C 1
ATOM 621 O O . VAL A 1 81 ? -2.468 2.791 15.491 1.00 95.31 81 VAL A O 1
ATOM 624 N N . ARG A 1 82 ? -1.821 3.401 13.423 1.00 95.31 82 ARG A N 1
ATOM 625 C CA . ARG A 1 82 ? -0.514 3.907 13.830 1.00 95.31 82 ARG A CA 1
ATOM 626 C C . ARG A 1 82 ? -0.645 5.109 14.764 1.00 95.31 82 ARG A C 1
ATOM 628 O O . ARG A 1 82 ? -0.041 5.067 15.827 1.00 95.31 82 ARG A O 1
ATOM 635 N N . ASP A 1 83 ? -1.448 6.108 14.405 1.00 93.50 83 ASP A N 1
ATOM 636 C CA . ASP A 1 83 ? -1.659 7.320 15.207 1.00 93.50 83 ASP A CA 1
ATOM 637 C C . ASP A 1 83 ? -2.158 6.960 16.619 1.00 93.50 83 ASP A C 1
ATOM 639 O O . ASP A 1 83 ? -1.610 7.424 17.616 1.00 93.50 83 ASP A O 1
ATOM 643 N N . TYR A 1 84 ? -3.127 6.040 16.719 1.00 94.50 84 TYR A N 1
ATOM 644 C CA . TYR A 1 84 ? -3.627 5.550 18.008 1.00 94.50 84 TYR A CA 1
ATOM 645 C C . TYR A 1 84 ? -2.536 4.859 18.839 1.00 94.50 84 TYR A C 1
ATOM 647 O O . TYR A 1 84 ? -2.448 5.055 20.050 1.00 94.50 84 TYR A O 1
ATOM 655 N N . LEU A 1 85 ? -1.705 4.023 18.208 1.00 95.19 85 LEU A N 1
ATOM 656 C CA . LEU A 1 85 ? -0.613 3.337 18.900 1.00 95.19 85 LEU A CA 1
ATOM 657 C C . LEU A 1 85 ? 0.493 4.312 19.326 1.00 95.19 85 LEU A C 1
ATOM 659 O O . LEU A 1 85 ? 1.058 4.127 20.397 1.00 95.19 85 LEU A O 1
ATOM 663 N N . GLU A 1 86 ? 0.791 5.347 18.538 1.00 95.38 86 GLU A N 1
ATOM 664 C CA . GLU A 1 86 ? 1.749 6.396 18.920 1.00 95.38 86 GLU A CA 1
ATOM 665 C C . GLU A 1 86 ? 1.284 7.178 20.154 1.00 95.38 86 GLU A C 1
ATOM 667 O O . GLU A 1 86 ? 2.113 7.545 20.986 1.00 95.38 86 GLU A O 1
ATOM 672 N N . GLU A 1 87 ? -0.025 7.380 20.314 1.00 93.44 87 GLU A N 1
ATOM 673 C CA . GLU A 1 87 ? -0.584 8.107 21.455 1.00 93.44 87 GLU A CA 1
ATOM 674 C C . GLU A 1 87 ? -0.782 7.234 22.708 1.00 93.44 87 GLU A C 1
ATOM 676 O O . GLU A 1 87 ? -0.641 7.717 23.834 1.00 93.44 87 GLU A O 1
ATOM 681 N N . HIS A 1 88 ? -1.116 5.951 22.536 1.00 91.12 88 HIS A N 1
ATOM 682 C CA . HIS A 1 88 ? -1.613 5.116 23.637 1.00 91.12 88 HIS A CA 1
ATOM 683 C C . HIS A 1 88 ? -0.805 3.848 23.923 1.00 91.12 88 HIS A C 1
ATOM 685 O O . HIS A 1 88 ? -1.038 3.219 24.956 1.00 91.12 88 HIS A O 1
ATOM 691 N N . SER A 1 89 ? 0.112 3.435 23.044 1.00 91.38 89 SER A N 1
ATOM 692 C CA . SER A 1 89 ? 0.860 2.192 23.245 1.00 91.38 89 SER A CA 1
ATOM 693 C C . SER A 1 89 ? 1.995 2.360 24.250 1.00 91.38 89 SER A C 1
ATOM 695 O O . SER A 1 89 ? 2.725 3.350 24.250 1.00 91.38 89 SER A O 1
ATOM 697 N N . HIS A 1 90 ? 2.204 1.333 25.074 1.00 92.69 90 HIS A N 1
ATOM 698 C CA . HIS A 1 90 ? 3.394 1.223 25.923 1.00 92.69 90 HIS A CA 1
ATOM 699 C C . HIS A 1 90 ? 4.584 0.562 25.211 1.00 92.69 90 HIS A C 1
ATOM 701 O O . HIS A 1 90 ? 5.664 0.430 25.791 1.00 92.69 90 HIS A O 1
ATOM 707 N N . TYR A 1 91 ? 4.388 0.110 23.972 1.00 93.06 91 TYR A N 1
ATOM 708 C CA . TYR A 1 91 ? 5.380 -0.604 23.181 1.00 93.06 91 TYR A CA 1
ATOM 709 C C . TYR A 1 91 ? 5.976 0.289 22.092 1.00 93.06 91 TYR A C 1
ATOM 711 O O . TYR A 1 91 ? 5.443 1.337 21.734 1.00 93.06 91 TYR A O 1
ATOM 719 N N . ASN A 1 92 ? 7.099 -0.148 21.519 1.00 94.25 92 ASN A N 1
ATOM 720 C CA . ASN A 1 92 ? 7.653 0.510 20.345 1.00 94.25 92 ASN A CA 1
ATOM 721 C C . ASN A 1 92 ? 6.708 0.315 19.148 1.00 94.25 92 ASN A C 1
ATOM 723 O O . ASN A 1 92 ? 6.554 -0.802 18.658 1.00 94.25 92 ASN A O 1
ATOM 727 N N . VAL A 1 93 ? 6.113 1.399 18.648 1.00 94.38 93 VAL A N 1
ATOM 728 C CA . VAL A 1 93 ? 5.109 1.333 17.574 1.00 94.38 93 VAL A CA 1
ATOM 729 C C . VAL A 1 93 ? 5.646 0.675 16.306 1.00 94.38 93 VAL A C 1
ATOM 731 O O . VAL A 1 93 ? 4.939 -0.126 15.704 1.00 94.38 93 VAL A O 1
ATOM 734 N N . ASN A 1 94 ? 6.899 0.927 15.917 1.00 94.06 94 ASN A N 1
ATOM 735 C CA . ASN A 1 94 ? 7.473 0.297 14.723 1.00 94.06 94 ASN A CA 1
ATOM 736 C C . ASN A 1 94 ? 7.563 -1.226 14.881 1.00 94.06 94 ASN A C 1
ATOM 738 O O . ASN A 1 94 ? 7.279 -1.960 13.937 1.00 94.06 94 ASN A O 1
ATOM 742 N N . GLU A 1 95 ? 7.908 -1.704 16.078 1.00 93.81 95 GLU A N 1
ATOM 743 C CA . GLU A 1 95 ? 7.901 -3.135 16.382 1.00 93.81 95 GLU A CA 1
ATOM 744 C C . GLU A 1 95 ? 6.479 -3.709 16.327 1.00 93.81 95 GLU A C 1
ATOM 746 O O . GLU A 1 95 ? 6.261 -4.761 15.726 1.00 93.81 95 GLU A O 1
ATOM 751 N N . VAL A 1 96 ? 5.502 -3.015 16.920 1.00 94.12 96 VAL A N 1
ATOM 752 C CA . VAL A 1 96 ? 4.096 -3.447 16.928 1.00 94.12 96 VAL A CA 1
ATOM 753 C C . VAL A 1 96 ? 3.540 -3.532 15.505 1.00 94.12 96 VAL A C 1
ATOM 755 O O . VAL A 1 96 ? 2.932 -4.542 15.151 1.00 94.12 96 VAL A O 1
ATOM 758 N N . ILE A 1 97 ? 3.779 -2.510 14.679 1.00 93.50 97 ILE A N 1
ATOM 759 C CA . ILE A 1 97 ? 3.335 -2.463 13.282 1.00 93.50 97 ILE A CA 1
ATOM 760 C C . ILE A 1 97 ? 4.010 -3.564 12.460 1.00 93.50 97 ILE A C 1
ATOM 762 O O . ILE A 1 97 ? 3.312 -4.295 11.765 1.00 93.50 97 ILE A O 1
ATOM 766 N N . MET A 1 98 ? 5.326 -3.757 12.591 1.00 94.00 98 MET A N 1
ATOM 767 C CA . MET A 1 98 ? 6.034 -4.852 11.914 1.00 94.00 98 MET A CA 1
ATOM 768 C C . MET A 1 98 ? 5.430 -6.213 12.283 1.00 94.00 98 MET A C 1
ATOM 770 O O . MET A 1 98 ? 5.119 -7.016 11.406 1.00 94.00 98 MET A O 1
ATOM 774 N N . ARG A 1 99 ? 5.197 -6.473 13.579 1.00 92.88 99 ARG A N 1
ATOM 775 C CA . ARG A 1 99 ? 4.570 -7.727 14.022 1.00 92.88 99 ARG A CA 1
ATOM 776 C C . ARG A 1 99 ? 3.144 -7.884 13.487 1.00 92.88 99 ARG A C 1
ATOM 778 O O . ARG A 1 99 ? 2.755 -9.001 13.160 1.00 92.88 99 ARG A O 1
ATOM 785 N N . LEU A 1 100 ? 2.379 -6.793 13.390 1.00 90.94 100 LEU A N 1
ATOM 786 C CA . LEU A 1 100 ? 1.013 -6.791 12.857 1.00 90.94 100 LEU A CA 1
ATOM 787 C C . LEU A 1 100 ? 0.985 -7.130 11.364 1.00 90.94 100 LEU A C 1
ATOM 789 O O . LEU A 1 100 ? 0.167 -7.943 10.942 1.00 90.94 100 LEU A O 1
ATOM 793 N N . GLU A 1 101 ? 1.859 -6.507 10.575 1.00 89.62 101 GLU A N 1
ATOM 794 C CA . GLU A 1 101 ? 1.882 -6.674 9.120 1.00 89.62 101 GLU A CA 1
ATOM 795 C C . GLU A 1 101 ? 2.474 -8.020 8.690 1.00 89.62 101 GLU A C 1
ATOM 797 O O . GLU A 1 101 ? 1.996 -8.615 7.725 1.00 89.62 101 GLU A O 1
ATOM 802 N N . GLU A 1 102 ? 3.470 -8.529 9.418 1.00 91.31 102 GLU A N 1
ATOM 803 C CA . GLU A 1 102 ? 4.149 -9.791 9.094 1.00 91.31 102 GLU A CA 1
ATOM 804 C C . GLU A 1 102 ? 3.536 -11.019 9.796 1.00 91.31 102 GLU A C 1
ATOM 806 O O . GLU A 1 102 ? 3.923 -12.152 9.514 1.00 91.31 102 GLU A O 1
ATOM 811 N N . GLY A 1 103 ? 2.561 -10.824 10.692 1.00 87.50 103 GLY A N 1
ATOM 812 C CA . GLY A 1 103 ? 1.872 -11.914 11.391 1.00 87.50 103 GLY A CA 1
ATOM 813 C C . GLY A 1 103 ? 2.705 -12.584 12.489 1.00 87.50 103 GLY A C 1
ATOM 814 O O . GLY A 1 103 ? 2.505 -13.762 12.792 1.00 87.50 103 GLY A O 1
ATOM 815 N N . HIS A 1 104 ? 3.642 -11.853 13.093 1.00 91.19 104 HIS A N 1
ATOM 816 C CA . HIS A 1 104 ? 4.475 -12.371 14.179 1.00 91.19 104 HIS A CA 1
ATOM 817 C C . HIS A 1 104 ? 3.705 -12.482 15.494 1.00 91.19 104 HIS A C 1
ATOM 819 O O . HIS A 1 104 ? 2.751 -11.751 15.762 1.00 91.19 104 HIS A O 1
ATOM 825 N N . LEU A 1 105 ? 4.181 -13.369 16.372 1.00 90.69 105 LEU A N 1
ATOM 826 C CA . LEU A 1 105 ? 3.655 -13.507 17.729 1.00 90.69 105 LEU A CA 1
ATOM 827 C C . LEU A 1 105 ? 3.714 -12.170 18.472 1.00 90.69 105 LEU A C 1
ATOM 829 O O . LEU A 1 105 ? 4.753 -11.513 18.502 1.00 90.69 105 LEU A O 1
ATOM 833 N N . MET A 1 106 ? 2.621 -11.801 19.131 1.00 93.50 106 MET A N 1
ATOM 834 C CA . MET A 1 106 ? 2.544 -10.619 19.987 1.00 93.50 106 MET A CA 1
ATOM 835 C C . MET A 1 106 ? 2.354 -11.025 21.442 1.00 93.50 106 MET A C 1
ATOM 837 O O . MET A 1 106 ? 1.691 -12.016 21.752 1.00 93.50 106 MET A O 1
ATOM 841 N N . HIS A 1 107 ? 2.899 -10.218 22.351 1.00 92.62 107 HIS A N 1
ATOM 842 C CA . HIS A 1 107 ? 2.538 -10.326 23.758 1.00 92.62 107 HIS A CA 1
ATOM 843 C C . HIS A 1 107 ? 1.032 -10.064 23.937 1.00 92.62 107 HIS A C 1
ATOM 845 O O . HIS A 1 107 ? 0.447 -9.266 23.206 1.00 92.62 107 HIS A O 1
ATOM 851 N N . LYS A 1 108 ? 0.400 -10.688 24.940 1.00 90.75 108 LYS A N 1
ATOM 852 C CA . LYS A 1 108 ? -1.052 -10.584 25.167 1.00 90.75 108 LYS A CA 1
ATOM 853 C C . LYS A 1 108 ? -1.547 -9.131 25.220 1.00 90.75 108 LYS A C 1
ATOM 855 O O . LYS A 1 108 ? -2.550 -8.819 24.590 1.00 90.75 108 LYS A O 1
ATOM 860 N N . TYR A 1 109 ? -0.853 -8.251 25.945 1.00 89.88 109 TYR A N 1
ATOM 861 C CA . TYR A 1 109 ? -1.251 -6.839 26.065 1.00 89.88 109 TYR A CA 1
ATOM 862 C C . TYR A 1 109 ? -0.995 -6.039 24.782 1.00 89.88 109 TYR A C 1
ATOM 864 O O . TYR A 1 109 ? -1.836 -5.238 24.396 1.00 89.88 109 TYR A O 1
ATOM 872 N N . MET A 1 110 ? 0.083 -6.340 24.054 1.00 93.75 110 MET A N 1
ATOM 873 C CA . MET A 1 110 ? 0.342 -5.752 22.735 1.00 93.75 110 MET A CA 1
ATOM 874 C C . MET A 1 110 ? -0.786 -6.091 21.749 1.00 93.75 110 MET A C 1
ATOM 876 O O . MET A 1 110 ? -1.319 -5.213 21.078 1.00 93.75 110 MET A O 1
ATOM 880 N N . ALA A 1 111 ? -1.222 -7.353 21.715 1.00 92.56 111 ALA A N 1
ATOM 881 C CA . ALA A 1 111 ? -2.346 -7.773 20.879 1.00 92.56 111 ALA A CA 1
ATOM 882 C C . ALA A 1 111 ? -3.668 -7.078 21.271 1.00 92.56 111 ALA A C 1
ATOM 884 O O . ALA A 1 111 ? -4.519 -6.814 20.416 1.00 92.56 111 ALA A O 1
ATOM 885 N N . GLN A 1 112 ? -3.852 -6.764 22.558 1.00 91.38 112 GLN A N 1
ATOM 886 C CA . GLN A 1 112 ? -5.011 -6.007 23.036 1.00 91.38 112 GLN A CA 1
ATOM 887 C C . GLN A 1 112 ? -4.969 -4.545 22.576 1.00 91.38 112 GLN A C 1
ATOM 889 O O . GL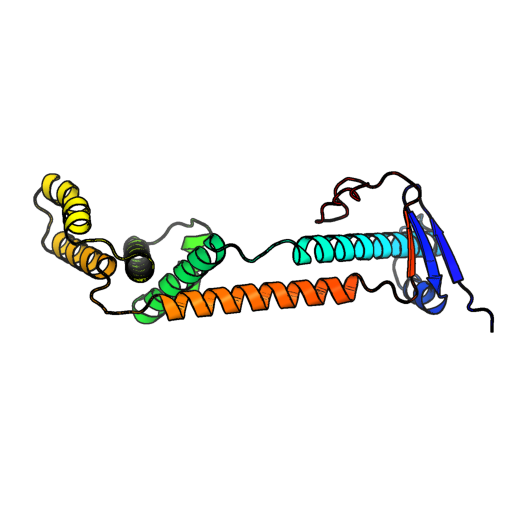N A 1 112 ? -5.977 -4.060 22.070 1.00 91.38 112 GLN A O 1
ATOM 894 N N . GLU A 1 113 ? -3.824 -3.868 22.676 1.00 93.75 113 GLU A N 1
ATOM 895 C CA . GLU A 1 113 ? -3.656 -2.495 22.173 1.00 93.75 113 GLU A CA 1
ATOM 896 C C . GLU A 1 113 ? -3.885 -2.416 20.660 1.00 93.75 113 GLU A C 1
ATOM 898 O O . GLU A 1 113 ? -4.622 -1.554 20.188 1.00 93.75 113 GLU A O 1
ATOM 903 N N . VAL A 1 114 ? -3.362 -3.384 19.901 1.00 94.50 114 VAL A N 1
ATOM 904 C CA . VAL A 1 114 ? -3.644 -3.516 18.465 1.00 94.50 114 VAL A CA 1
ATOM 905 C C . VAL A 1 114 ? -5.140 -3.703 18.207 1.00 94.50 114 VAL A C 1
ATOM 907 O O . VAL A 1 114 ? -5.683 -3.121 17.269 1.00 94.50 114 VAL A O 1
ATOM 910 N N . THR A 1 115 ? -5.839 -4.492 19.026 1.00 93.44 115 THR A N 1
ATOM 911 C CA . THR A 1 115 ? -7.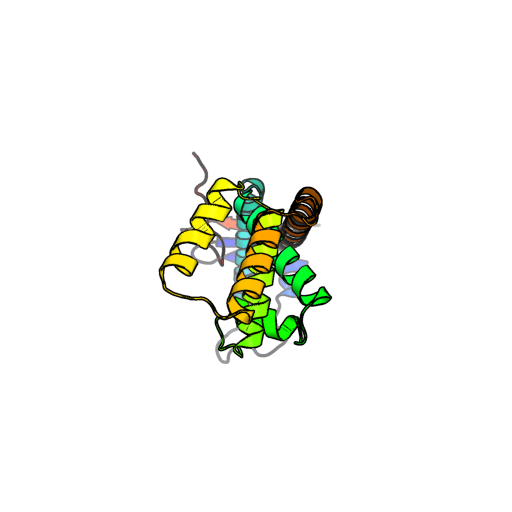295 -4.669 18.892 1.00 93.44 115 THR A CA 1
ATOM 912 C C . THR A 1 115 ? -8.035 -3.343 19.082 1.00 93.44 115 THR A C 1
ATOM 914 O O . THR A 1 115 ? -8.912 -3.026 18.280 1.00 93.44 115 THR A O 1
ATOM 917 N N . LEU A 1 116 ? -7.653 -2.555 20.092 1.00 93.50 116 LEU A N 1
ATOM 918 C CA . LEU A 1 116 ? -8.233 -1.234 20.346 1.00 93.50 116 LEU A CA 1
ATOM 919 C C . LEU A 1 116 ? -7.946 -0.260 19.200 1.00 93.50 116 LEU A C 1
ATOM 921 O O . LEU A 1 116 ? -8.873 0.374 18.705 1.00 93.50 116 LEU A O 1
ATOM 925 N N . ALA A 1 117 ? -6.706 -0.214 18.709 1.00 94.94 117 ALA A N 1
ATOM 926 C CA . ALA A 1 117 ? -6.314 0.630 17.582 1.00 94.94 117 ALA A CA 1
ATOM 927 C C . ALA A 1 117 ? -7.110 0.306 16.304 1.00 94.94 117 ALA A C 1
ATOM 929 O O . ALA A 1 117 ? -7.553 1.201 15.583 1.00 94.94 117 ALA A O 1
ATOM 930 N N . ASN A 1 118 ? -7.349 -0.982 16.035 1.00 95.06 118 ASN A N 1
ATOM 931 C CA . ASN A 1 118 ? -8.182 -1.418 14.913 1.00 95.06 118 ASN A CA 1
ATOM 932 C C . ASN A 1 118 ? -9.648 -0.992 15.079 1.00 95.06 118 ASN A C 1
ATOM 934 O O . ASN A 1 118 ? -10.293 -0.589 14.114 1.00 95.06 118 ASN A O 1
ATOM 938 N N . GLU A 1 119 ? -10.205 -1.102 16.283 1.00 93.38 119 GLU A N 1
ATOM 939 C CA . GLU A 1 119 ? -11.592 -0.704 16.547 1.00 93.38 119 GLU A CA 1
ATOM 940 C C . GLU A 1 119 ? -11.774 0.814 16.517 1.00 93.38 119 GLU A C 1
ATOM 942 O O . GLU A 1 119 ? -12.771 1.284 15.972 1.00 93.38 119 GLU A O 1
ATOM 947 N N . TYR A 1 120 ? -10.776 1.564 16.981 1.00 94.50 120 TYR A N 1
ATOM 948 C CA . TYR A 1 120 ? -10.662 3.005 16.778 1.00 94.50 120 TYR A CA 1
ATOM 949 C C . TYR A 1 120 ? -10.695 3.361 15.286 1.00 94.50 120 TYR A C 1
ATOM 951 O O . TYR A 1 120 ? -11.596 4.074 14.843 1.00 94.50 120 TYR A O 1
ATOM 959 N N . ALA A 1 121 ? -9.781 2.805 14.483 1.00 94.06 121 ALA A N 1
ATOM 960 C CA . ALA A 1 121 ? -9.699 3.112 13.056 1.00 94.06 121 ALA A CA 1
ATOM 961 C C . ALA A 1 121 ? -11.000 2.761 12.315 1.00 94.06 121 ALA A C 1
ATOM 963 O O . ALA A 1 121 ? -11.470 3.521 11.465 1.00 94.06 121 ALA A O 1
ATOM 964 N N . ARG A 1 122 ? -11.630 1.634 12.670 1.00 92.56 122 ARG A N 1
ATOM 965 C CA . ARG A 1 122 ? -12.943 1.240 12.140 1.00 92.56 122 ARG A CA 1
ATOM 966 C C . ARG A 1 122 ? -14.043 2.214 12.538 1.00 92.56 122 ARG A C 1
ATOM 968 O O . ARG A 1 122 ? -14.811 2.601 11.667 1.00 92.56 122 ARG A O 1
ATOM 975 N N . GLY A 1 123 ? -14.115 2.611 13.807 1.00 91.38 123 GLY A N 1
ATOM 976 C CA . GLY A 1 123 ? -15.121 3.553 14.294 1.00 91.38 123 GLY A CA 1
ATOM 977 C C . GLY A 1 123 ? -15.025 4.915 13.612 1.00 91.38 123 GLY A C 1
ATOM 978 O O . GLY A 1 123 ? -16.048 5.469 13.199 1.00 91.38 123 GLY A O 1
ATOM 979 N N . VAL A 1 124 ? -13.800 5.408 13.407 1.00 91.81 124 VAL A N 1
ATOM 980 C CA . VAL A 1 124 ? -13.542 6.656 12.678 1.00 91.81 124 VAL A CA 1
ATOM 981 C C . VAL A 1 124 ? -13.977 6.533 11.215 1.00 91.81 124 VAL A C 1
ATOM 983 O O . VAL A 1 124 ? -14.762 7.350 10.747 1.00 91.81 124 VAL A O 1
ATOM 986 N N . LEU A 1 125 ? -13.521 5.507 10.486 1.00 91.50 125 LEU A N 1
ATOM 987 C CA . LEU A 1 125 ? -13.795 5.377 9.044 1.00 91.50 125 LEU A CA 1
ATOM 988 C C . LEU A 1 125 ? -15.228 4.945 8.716 1.00 91.50 125 LEU A C 1
ATOM 990 O O . LEU A 1 125 ? -15.749 5.273 7.648 1.00 91.50 125 LEU A O 1
ATOM 994 N N . LYS A 1 126 ? -15.846 4.155 9.594 1.00 89.81 126 LYS A N 1
ATOM 995 C CA . LYS A 1 126 ? -17.190 3.605 9.426 1.00 89.81 126 LYS A CA 1
ATOM 996 C C . LYS A 1 126 ? -17.822 3.347 10.790 1.00 89.81 126 LYS A C 1
ATOM 998 O O . LYS A 1 126 ? -17.836 2.223 11.293 1.00 89.81 126 LYS A O 1
ATOM 1003 N N . THR A 1 127 ? -18.381 4.405 11.356 1.00 87.56 127 THR A N 1
ATOM 1004 C CA . THR A 1 127 ? -19.083 4.361 12.636 1.00 87.56 127 THR A CA 1
ATOM 1005 C C . THR A 1 127 ? -20.255 3.386 12.579 1.00 87.56 127 THR A C 1
ATOM 1007 O O . THR A 1 127 ? -20.991 3.345 11.589 1.00 87.56 127 THR A O 1
ATOM 1010 N N . ILE A 1 128 ? -20.426 2.590 13.633 1.00 88.19 128 ILE A N 1
ATOM 1011 C CA . ILE A 1 128 ? -21.565 1.671 13.751 1.00 88.19 128 ILE A CA 1
ATOM 1012 C C . ILE A 1 128 ? -22.752 2.362 14.430 1.00 88.19 128 ILE A C 1
ATOM 1014 O O . ILE A 1 128 ? -22.583 3.353 15.143 1.00 88.19 128 ILE A O 1
ATOM 1018 N N . SER A 1 129 ? -23.964 1.843 14.226 1.00 88.75 129 SER A N 1
ATOM 1019 C CA . SER A 1 129 ? -25.142 2.335 14.945 1.00 88.75 129 SER A CA 1
ATOM 1020 C C . SER A 1 129 ? -25.160 1.853 16.404 1.00 88.75 129 SER A C 1
ATOM 1022 O O . SER A 1 129 ? -24.452 0.916 16.782 1.00 88.75 129 SER A O 1
ATOM 1024 N N . GLN A 1 130 ? -26.003 2.464 17.247 1.00 87.81 130 GLN A N 1
ATOM 1025 C CA . GLN A 1 130 ? -26.205 1.967 18.615 1.00 87.81 130 GLN A CA 1
ATOM 1026 C C . GLN A 1 130 ? -26.773 0.542 18.643 1.00 87.81 130 GLN A C 1
ATOM 1028 O O . GLN A 1 130 ? -26.428 -0.230 19.536 1.00 87.81 130 GLN A O 1
ATOM 1033 N N . ASP A 1 131 ? -27.615 0.178 17.677 1.00 89.56 131 ASP A N 1
ATOM 1034 C CA . ASP A 1 131 ? -28.187 -1.166 17.600 1.00 89.56 131 ASP A CA 1
ATOM 1035 C C . ASP A 1 131 ? -27.145 -2.198 17.154 1.00 89.56 131 ASP A C 1
ATOM 1037 O O . ASP A 1 131 ? -27.049 -3.269 17.755 1.00 89.56 131 ASP A O 1
ATOM 1041 N N . ASP A 1 132 ? -26.266 -1.846 16.214 1.00 89.25 132 ASP A N 1
ATOM 1042 C CA . ASP A 1 132 ? -25.125 -2.693 15.842 1.00 89.25 132 ASP A CA 1
ATOM 1043 C C . ASP A 1 132 ? -24.153 -2.881 17.013 1.00 89.25 132 ASP A C 1
ATOM 1045 O O . ASP A 1 132 ? -23.633 -3.976 17.233 1.00 89.25 132 ASP A O 1
ATOM 1049 N N . ALA A 1 133 ? -23.935 -1.835 17.816 1.00 86.81 133 ALA A N 1
ATOM 1050 C CA . ALA A 1 133 ? -23.133 -1.934 19.031 1.00 86.81 133 ALA A CA 1
ATOM 1051 C C . ALA A 1 133 ? -23.763 -2.891 20.058 1.00 86.81 133 ALA A C 1
ATOM 1053 O O . ALA A 1 133 ? -23.054 -3.685 20.680 1.00 86.81 133 ALA A O 1
ATOM 1054 N N . ARG A 1 134 ? -25.095 -2.879 20.211 1.00 84.50 134 ARG A N 1
ATOM 1055 C CA . ARG A 1 134 ? -25.808 -3.849 21.062 1.00 84.50 134 ARG A CA 1
ATOM 1056 C C . ARG A 1 134 ? -25.619 -5.276 20.554 1.00 84.50 134 ARG A C 1
ATOM 1058 O O . ARG A 1 134 ? -25.323 -6.161 21.355 1.00 84.50 134 ARG A O 1
ATOM 1065 N N . LEU A 1 135 ? -25.724 -5.494 19.241 1.00 86.50 135 LEU A N 1
ATOM 1066 C CA . LEU A 1 135 ? -25.481 -6.799 18.614 1.00 86.50 135 LEU A CA 1
ATOM 1067 C C . LEU A 1 135 ? -24.028 -7.266 18.777 1.00 86.50 135 LEU A C 1
ATOM 1069 O O . LEU A 1 135 ? -23.784 -8.451 18.979 1.00 86.50 135 LEU A O 1
ATOM 1073 N N . TYR A 1 136 ? -23.065 -6.346 18.757 1.00 83.75 136 TYR A N 1
ATOM 1074 C CA . TYR A 1 136 ? -21.656 -6.641 19.015 1.00 83.75 136 TYR A CA 1
ATOM 1075 C C . TYR A 1 136 ? -21.395 -7.093 20.468 1.00 83.75 136 TYR A C 1
ATOM 1077 O O . TYR A 1 136 ? -20.541 -7.948 20.723 1.00 83.75 136 TYR A O 1
ATOM 1085 N N . VAL A 1 137 ? -22.136 -6.533 21.429 1.00 83.81 137 VAL A N 1
ATOM 1086 C CA . VAL A 1 137 ? -22.015 -6.839 22.865 1.00 83.81 137 VAL A CA 1
ATOM 1087 C C . VAL A 1 137 ? -22.774 -8.111 23.254 1.00 83.81 137 VAL A C 1
ATOM 1089 O O . VAL A 1 137 ? -22.274 -8.891 24.068 1.00 83.81 137 VAL A O 1
ATOM 1092 N N . ALA A 1 138 ? -23.959 -8.343 22.681 1.00 80.56 138 ALA A N 1
ATOM 1093 C CA . ALA A 1 138 ? -24.894 -9.374 23.134 1.00 80.56 138 ALA A CA 1
ATOM 1094 C C . ALA A 1 138 ? -24.291 -10.796 23.227 1.00 80.56 138 ALA A C 1
ATOM 1096 O O . ALA A 1 138 ? -24.433 -11.412 24.287 1.00 80.56 138 ALA A O 1
ATOM 1097 N N . PRO A 1 139 ? -23.538 -11.314 22.233 1.00 79.94 139 PRO A N 1
ATOM 1098 C CA . PRO A 1 139 ? -22.930 -12.645 22.324 1.00 79.94 139 PRO A CA 1
ATOM 1099 C C . PRO A 1 139 ? -21.911 -12.775 23.464 1.00 79.94 139 PRO A C 1
ATOM 1101 O O . PRO A 1 139 ? -21.794 -13.833 24.077 1.00 79.94 139 PRO A O 1
ATOM 1104 N N . LYS A 1 140 ? -21.183 -11.694 23.777 1.00 74.62 140 LYS A N 1
ATOM 1105 C CA . LYS A 1 140 ? -20.131 -11.685 24.808 1.00 74.62 140 LYS A CA 1
ATOM 1106 C C . LYS A 1 140 ? -20.704 -11.652 26.221 1.00 74.62 140 LYS A C 1
ATOM 1108 O O . LYS A 1 140 ? -20.097 -12.194 27.135 1.00 74.62 140 LYS A O 1
ATOM 1113 N N . VAL A 1 141 ? -21.871 -11.032 26.386 1.00 72.06 141 VAL A N 1
ATOM 1114 C CA . VAL A 1 141 ? -22.611 -11.009 27.656 1.00 72.06 141 VAL A CA 1
ATOM 1115 C C . VAL A 1 141 ? -23.375 -12.318 27.869 1.00 72.06 141 VAL A C 1
ATOM 1117 O O . VAL A 1 141 ? -23.467 -12.794 28.995 1.00 72.06 141 VAL A O 1
ATOM 1120 N N . MET A 1 142 ? -23.890 -12.938 26.801 1.00 68.56 142 MET A N 1
ATOM 1121 C CA . MET A 1 142 ? -24.594 -14.223 26.901 1.00 68.56 142 MET A CA 1
ATOM 1122 C C . MET A 1 142 ? -23.673 -15.420 27.177 1.00 68.56 142 MET A C 1
ATOM 1124 O O . MET A 1 142 ? -24.143 -16.430 27.693 1.00 68.56 142 MET A O 1
ATOM 1128 N N . ALA A 1 143 ? -22.370 -15.308 26.903 1.00 70.69 143 ALA A N 1
ATOM 1129 C CA . ALA A 1 143 ? -21.383 -16.346 27.206 1.00 70.69 143 ALA A CA 1
ATOM 1130 C C . ALA A 1 143 ? -21.055 -16.505 28.713 1.00 70.69 143 ALA A C 1
ATOM 1132 O O . ALA A 1 143 ? -20.355 -17.449 29.076 1.00 70.69 143 ALA A O 1
ATOM 1133 N N . GLY A 1 144 ? -21.544 -15.620 29.595 1.00 69.88 144 GLY A N 1
ATOM 1134 C CA . GLY A 1 144 ? -21.352 -15.700 31.051 1.00 69.88 144 GLY A CA 1
ATOM 1135 C C . GLY A 1 144 ? -21.177 -14.337 31.736 1.00 69.88 144 GLY A C 1
ATOM 1136 O O . GLY A 1 144 ? -21.256 -13.283 31.105 1.00 69.88 144 GLY A O 1
ATOM 1137 N N . VAL A 1 145 ? -20.923 -14.343 33.053 1.00 69.81 145 VAL A N 1
ATOM 1138 C CA . VAL A 1 145 ? -20.632 -13.120 33.826 1.00 69.81 145 VAL A CA 1
ATOM 1139 C C . VAL A 1 145 ? -19.213 -12.653 33.501 1.00 69.81 145 VAL A C 1
ATOM 1141 O O . VAL A 1 145 ? -18.247 -13.166 34.059 1.00 69.81 145 VAL A O 1
ATOM 1144 N N . LEU A 1 146 ? -19.087 -11.681 32.593 1.00 76.25 146 LEU A N 1
ATOM 1145 C CA . LEU A 1 146 ? -17.820 -10.989 32.337 1.00 76.25 146 LEU A CA 1
ATOM 1146 C C . LEU A 1 146 ? -17.248 -10.443 33.650 1.00 76.25 146 LEU A C 1
ATOM 1148 O O . LEU A 1 146 ? -17.971 -9.830 34.445 1.00 76.25 146 LEU A O 1
ATOM 1152 N N . SER A 1 147 ? -15.943 -10.609 33.856 1.00 83.19 147 SER A N 1
ATOM 1153 C CA . SER A 1 147 ? -15.259 -9.951 34.966 1.00 83.19 147 SER A CA 1
ATOM 1154 C C . SER A 1 147 ? -15.371 -8.420 34.840 1.00 83.19 147 SER A C 1
ATOM 1156 O O . SER A 1 147 ? -15.532 -7.890 33.733 1.00 83.19 147 SER A O 1
ATOM 1158 N N . PRO A 1 148 ? -15.235 -7.657 35.942 1.00 82.62 148 PRO A N 1
ATOM 1159 C CA . PRO A 1 148 ? -15.262 -6.192 35.885 1.00 82.62 148 PRO A CA 1
ATOM 1160 C C . PRO A 1 148 ? -14.238 -5.594 34.911 1.00 82.62 148 PRO A C 1
ATOM 1162 O O . PRO A 1 148 ? -14.470 -4.528 34.342 1.00 82.62 148 PRO A O 1
ATOM 1165 N N . HIS A 1 149 ? -13.109 -6.277 34.715 1.00 82.25 149 HIS A N 1
ATOM 1166 C CA . HIS A 1 149 ? -12.079 -5.879 33.764 1.00 82.25 149 HIS A CA 1
ATOM 1167 C C . HIS A 1 149 ? -12.529 -6.098 32.315 1.00 82.25 149 HIS A C 1
ATOM 1169 O O . HIS A 1 149 ? -12.377 -5.212 31.477 1.00 82.25 149 HIS A O 1
ATOM 1175 N N . GLU A 1 150 ? -13.087 -7.266 32.001 1.00 82.88 150 GLU A N 1
ATOM 1176 C CA . GLU A 1 150 ? -13.557 -7.584 30.647 1.00 82.88 150 GLU A CA 1
ATOM 1177 C C . GLU A 1 150 ? -14.748 -6.716 30.244 1.00 82.88 150 GLU A C 1
ATOM 1179 O O . GLU A 1 150 ? -14.842 -6.306 29.087 1.00 82.88 150 GLU A O 1
ATOM 1184 N N . ARG A 1 151 ? -15.620 -6.376 31.202 1.00 83.56 151 ARG A N 1
ATOM 1185 C CA . ARG A 1 151 ? -16.706 -5.419 30.978 1.00 83.56 151 ARG A CA 1
ATOM 1186 C C . ARG A 1 151 ? -16.161 -4.041 30.597 1.00 83.56 151 ARG A C 1
ATOM 1188 O O . ARG A 1 151 ? -16.569 -3.522 29.565 1.00 83.56 151 ARG A O 1
ATOM 1195 N N . ARG A 1 152 ? -15.201 -3.497 31.358 1.00 85.00 152 ARG A N 1
ATOM 1196 C CA . ARG A 1 152 ? -14.574 -2.202 31.030 1.00 85.00 152 ARG A CA 1
ATOM 1197 C C . ARG A 1 152 ? -13.898 -2.219 29.665 1.00 85.00 152 ARG A C 1
ATOM 1199 O O . ARG A 1 152 ? -14.093 -1.302 28.879 1.00 85.00 152 ARG A O 1
ATOM 1206 N N . GLN A 1 153 ? -13.154 -3.281 29.350 1.00 86.06 153 GLN A N 1
ATOM 1207 C CA . GLN A 1 153 ? -12.558 -3.422 28.021 1.00 86.06 153 GLN A CA 1
ATOM 1208 C C . GLN A 1 153 ? -13.627 -3.429 26.928 1.00 86.06 153 GLN A C 1
ATOM 1210 O O . GLN A 1 153 ? -13.458 -2.774 25.910 1.00 86.06 153 GLN A O 1
ATOM 1215 N N . LEU A 1 154 ? -14.733 -4.149 27.118 1.00 86.69 154 LEU A N 1
ATOM 1216 C CA . LEU A 1 154 ? -15.814 -4.184 26.138 1.00 86.69 154 LEU A CA 1
ATOM 1217 C C . LEU A 1 154 ? -16.492 -2.817 25.959 1.00 86.69 154 LEU A C 1
ATOM 1219 O O . LEU A 1 154 ? -16.796 -2.448 24.828 1.00 86.69 154 LEU A O 1
ATOM 1223 N N . GLU A 1 155 ? -16.692 -2.071 27.044 1.00 87.12 155 GLU A N 1
ATOM 1224 C CA . GLU A 1 155 ? -17.231 -0.707 27.015 1.00 87.12 155 GLU A CA 1
ATOM 1225 C C . GLU A 1 155 ? -16.328 0.223 26.196 1.00 87.12 155 GLU A C 1
ATOM 1227 O O . GLU A 1 155 ? -16.805 0.829 25.238 1.00 87.12 155 GLU A O 1
ATOM 1232 N N . THR A 1 156 ? -15.018 0.242 26.471 1.00 89.19 156 THR A N 1
ATOM 1233 C CA . THR A 1 156 ? -14.049 1.048 25.706 1.00 89.19 156 THR A CA 1
ATOM 1234 C C . THR A 1 156 ? -14.094 0.723 24.213 1.00 89.19 156 THR A C 1
ATOM 1236 O O . THR A 1 156 ? -14.156 1.615 23.372 1.00 89.19 156 THR A O 1
ATOM 1239 N N . ARG A 1 157 ? -14.123 -0.564 23.862 1.00 89.81 157 ARG A N 1
ATOM 1240 C CA . ARG A 1 157 ? -14.193 -1.024 22.465 1.00 89.81 157 ARG A CA 1
ATOM 1241 C C . ARG A 1 157 ? -15.441 -0.512 21.744 1.00 89.81 157 ARG A C 1
ATOM 1243 O O . ARG A 1 157 ? -15.371 -0.082 20.595 1.00 89.81 157 ARG A O 1
ATOM 1250 N N . VAL A 1 158 ? -16.588 -0.537 22.423 1.00 89.44 158 VAL A N 1
ATOM 1251 C CA . VAL A 1 158 ? -17.853 -0.020 21.886 1.00 89.44 158 VAL A CA 1
ATOM 1252 C C . VAL A 1 158 ? -17.806 1.497 21.713 1.00 89.44 158 VAL A C 1
ATOM 1254 O O . VAL A 1 158 ? -18.275 2.001 20.694 1.00 89.44 158 VAL A O 1
ATOM 1257 N N . GLU A 1 159 ? -17.227 2.232 22.662 1.00 89.19 159 GLU A N 1
ATOM 1258 C CA . GLU A 1 159 ? -17.080 3.690 22.560 1.00 89.19 159 GLU A CA 1
ATOM 1259 C C . GLU A 1 159 ? -16.238 4.108 21.352 1.00 89.19 159 GLU A C 1
ATOM 1261 O O . GLU A 1 159 ? -16.620 5.043 20.638 1.00 89.19 159 GLU A O 1
ATOM 1266 N N . LEU A 1 160 ? -15.151 3.377 21.086 1.00 90.44 160 LEU A N 1
ATOM 1267 C CA . LEU A 1 160 ? -14.308 3.570 19.906 1.00 90.44 160 LEU A CA 1
ATOM 1268 C C . LEU A 1 160 ? -15.087 3.308 18.610 1.00 90.44 160 LEU A C 1
ATOM 1270 O O . LEU A 1 160 ? -15.083 4.149 17.715 1.00 90.44 160 LEU A O 1
ATOM 1274 N N . LEU A 1 161 ? -15.824 2.194 18.524 1.00 88.62 161 LEU A N 1
ATOM 1275 C CA . LEU A 1 161 ? -16.615 1.837 17.335 1.00 88.62 161 LEU A CA 1
ATOM 1276 C C . LEU A 1 161 ? -17.765 2.815 17.046 1.00 88.62 161 LEU A C 1
ATOM 1278 O O . LEU A 1 161 ? -18.122 3.034 15.887 1.00 88.62 161 LEU A O 1
ATOM 1282 N N . LEU A 1 162 ? -18.338 3.409 18.092 1.00 88.06 162 LEU A N 1
ATOM 1283 C CA . LEU A 1 162 ? -19.344 4.467 17.987 1.00 88.06 162 LEU A CA 1
ATOM 1284 C C . LEU A 1 162 ? -18.733 5.845 17.678 1.00 88.06 162 LEU A C 1
ATOM 1286 O O . LEU A 1 162 ? -19.484 6.812 17.571 1.00 88.06 162 LEU A O 1
ATOM 1290 N N . ASN A 1 163 ? -17.402 5.949 17.554 1.00 84.44 163 ASN A N 1
ATOM 1291 C CA . ASN A 1 163 ? -16.656 7.190 17.326 1.00 84.44 163 ASN A CA 1
ATOM 1292 C C . ASN A 1 163 ? -17.086 8.331 18.262 1.00 84.44 163 ASN A C 1
ATOM 1294 O O . ASN A 1 163 ? -17.222 9.487 17.859 1.00 84.44 163 ASN A O 1
ATOM 1298 N N . ARG A 1 164 ? -17.314 8.017 19.543 1.00 76.75 164 ARG A N 1
ATOM 1299 C CA . ARG A 1 164 ? -17.753 9.020 20.535 1.00 76.75 164 ARG A CA 1
ATOM 1300 C C . ARG A 1 164 ? -16.699 10.083 20.850 1.00 76.75 164 ARG A C 1
ATOM 1302 O O . ARG A 1 164 ? -17.004 11.080 21.490 1.00 76.75 164 ARG A O 1
ATOM 1309 N N . ILE A 1 165 ? -15.486 9.865 20.366 1.00 68.62 165 ILE A N 1
ATOM 1310 C CA . ILE A 1 165 ? -14.347 10.779 20.406 1.00 68.62 165 ILE A CA 1
ATOM 1311 C C . ILE A 1 165 ? -14.428 11.896 19.349 1.00 68.62 165 ILE A C 1
ATOM 1313 O O . ILE A 1 165 ? -13.650 12.840 19.415 1.00 68.62 165 ILE A O 1
ATOM 1317 N N . GLY A 1 166 ? -15.376 11.830 18.401 1.00 66.25 166 GLY A N 1
ATOM 1318 C CA . GLY A 1 166 ? -15.689 12.939 17.491 1.00 66.25 166 GLY A CA 1
ATOM 1319 C C . GLY A 1 166 ? -14.650 13.199 16.398 1.00 66.25 166 GLY A C 1
ATOM 1320 O O . GLY A 1 166 ? -14.591 14.306 15.864 1.00 66.25 166 GLY A O 1
ATOM 1321 N N . ILE A 1 167 ? -13.830 12.203 16.052 1.00 76.75 167 ILE A N 1
ATOM 1322 C CA . ILE A 1 167 ? -12.763 12.368 15.061 1.00 76.75 167 ILE A CA 1
ATOM 1323 C C . ILE A 1 167 ? -13.331 12.224 13.651 1.00 76.75 167 ILE A C 1
ATOM 1325 O O . ILE A 1 167 ? -14.066 11.284 13.338 1.00 76.75 167 ILE A O 1
ATOM 1329 N N . ASN A 1 168 ? -12.978 13.172 12.786 1.00 77.62 168 ASN A N 1
ATOM 1330 C CA . ASN A 1 168 ? -13.442 13.206 11.410 1.00 77.62 168 ASN A CA 1
ATOM 1331 C C . ASN A 1 168 ? -12.581 12.296 10.516 1.00 77.62 168 ASN A C 1
ATOM 1333 O O . ASN A 1 168 ? -11.382 12.514 10.362 1.00 77.62 168 ASN A O 1
ATOM 1337 N N . ALA A 1 169 ? -13.218 11.330 9.848 1.00 86.62 169 ALA A N 1
ATOM 1338 C CA . ALA A 1 169 ? -12.575 10.447 8.872 1.00 86.62 169 ALA A CA 1
ATOM 1339 C C . ALA A 1 169 ? -11.922 11.189 7.694 1.00 86.62 169 ALA A C 1
ATOM 1341 O O . ALA A 1 169 ? -11.002 10.660 7.071 1.00 86.62 169 ALA A O 1
ATOM 1342 N N . THR A 1 170 ? -12.412 12.390 7.373 1.00 88.56 170 THR A N 1
ATOM 1343 C CA . THR A 1 170 ? -11.997 13.172 6.199 1.00 88.56 170 THR A CA 1
ATOM 1344 C C . THR A 1 170 ? -10.494 13.423 6.201 1.00 88.56 170 THR A C 1
ATOM 1346 O O . THR A 1 170 ? -9.839 13.172 5.197 1.00 88.56 170 THR A O 1
ATOM 1349 N N . GLU A 1 171 ? -9.919 13.809 7.343 1.00 89.81 171 GLU A N 1
ATOM 1350 C CA . GLU A 1 171 ? -8.486 14.104 7.430 1.00 89.81 171 GLU A CA 1
ATOM 1351 C C . GLU A 1 171 ? -7.625 12.865 7.142 1.00 89.81 171 GLU A C 1
ATOM 1353 O O . GLU A 1 171 ? -6.659 12.935 6.382 1.00 89.81 171 GLU A O 1
ATOM 1358 N N . ALA A 1 172 ? -7.988 11.711 7.707 1.00 89.81 172 ALA A N 1
ATOM 1359 C CA . ALA A 1 172 ? -7.263 10.462 7.483 1.00 89.81 172 ALA A CA 1
ATOM 1360 C C . ALA A 1 172 ? -7.372 9.989 6.025 1.00 89.81 172 ALA A C 1
ATOM 1362 O O . ALA A 1 172 ? -6.386 9.537 5.439 1.00 89.81 172 ALA A O 1
ATOM 1363 N N . LEU A 1 173 ? -8.558 10.120 5.423 1.00 93.56 173 LEU A N 1
ATOM 1364 C CA . LEU A 1 173 ? -8.797 9.775 4.020 1.00 93.56 173 LEU A CA 1
ATOM 1365 C C . LEU A 1 173 ? -8.030 10.697 3.065 1.00 93.56 173 LEU A C 1
ATOM 1367 O O . LEU A 1 173 ? -7.457 10.212 2.087 1.00 93.56 173 LEU A O 1
ATOM 1371 N N . ASP A 1 174 ? -7.973 11.994 3.356 1.00 93.00 174 ASP A N 1
ATOM 1372 C CA . ASP A 1 174 ? -7.231 12.963 2.550 1.00 93.00 174 ASP A CA 1
ATOM 1373 C C . ASP A 1 174 ? -5.723 12.733 2.662 1.00 93.00 174 ASP A C 1
ATOM 1375 O O . ASP A 1 174 ? -5.042 12.647 1.637 1.00 93.00 174 ASP A O 1
ATOM 1379 N N . LYS A 1 175 ? -5.192 12.525 3.877 1.00 92.44 175 LYS A N 1
ATOM 1380 C CA . LYS A 1 175 ? -3.783 12.143 4.082 1.00 92.44 175 LYS A CA 1
ATOM 1381 C C . LYS A 1 175 ? -3.430 10.873 3.305 1.00 92.44 175 LYS A C 1
ATOM 1383 O O . LYS A 1 175 ? -2.419 10.849 2.603 1.00 92.44 175 LYS A O 1
ATOM 1388 N N . ALA A 1 176 ? -4.276 9.843 3.377 1.00 94.44 176 ALA A N 1
ATOM 1389 C CA . ALA A 1 176 ? -4.076 8.598 2.642 1.00 94.44 176 ALA A CA 1
ATOM 1390 C C . ALA A 1 176 ? -4.085 8.817 1.123 1.00 94.44 176 ALA A C 1
ATOM 1392 O O . ALA A 1 176 ? -3.193 8.341 0.420 1.00 94.44 176 ALA A O 1
ATOM 1393 N N . ARG A 1 177 ? -5.048 9.588 0.607 1.00 93.88 177 ARG A N 1
ATOM 1394 C CA . ARG A 1 177 ? -5.117 9.925 -0.819 1.00 93.88 177 ARG A CA 1
ATOM 1395 C C . ARG A 1 177 ? -3.872 10.679 -1.277 1.00 93.88 177 ARG A C 1
ATOM 1397 O O . ARG A 1 177 ? -3.288 10.315 -2.293 1.00 93.88 177 ARG A O 1
ATOM 1404 N N . HIS A 1 178 ? -3.438 11.690 -0.528 1.00 93.62 178 HIS A N 1
ATOM 1405 C CA . HIS A 1 178 ? -2.235 12.455 -0.849 1.00 93.62 178 HIS A CA 1
ATOM 1406 C C . HIS A 1 178 ? -0.973 11.589 -0.833 1.00 93.62 178 HIS A C 1
ATOM 1408 O O . HIS A 1 178 ? -0.145 11.722 -1.733 1.00 93.62 178 HIS A O 1
ATOM 1414 N N . ALA A 1 179 ? -0.835 10.680 0.133 1.00 93.06 179 ALA A N 1
ATOM 1415 C CA . ALA A 1 179 ? 0.293 9.755 0.197 1.00 93.06 179 ALA A CA 1
ATOM 1416 C C . ALA A 1 179 ? 0.322 8.796 -1.006 1.00 93.06 179 ALA A C 1
ATOM 1418 O O . ALA A 1 179 ? 1.367 8.645 -1.642 1.00 93.06 179 ALA A O 1
ATOM 1419 N N . LEU A 1 180 ? -0.825 8.212 -1.375 1.00 92.88 180 LEU A N 1
ATOM 1420 C CA . LEU A 1 180 ? -0.940 7.352 -2.559 1.00 92.88 180 LEU A CA 1
ATOM 1421 C C . LEU A 1 180 ? -0.646 8.126 -3.847 1.00 92.88 180 LEU A C 1
ATOM 1423 O O . LEU A 1 180 ? 0.099 7.643 -4.698 1.00 92.88 180 LEU A O 1
ATOM 1427 N N . GLN A 1 181 ? -1.149 9.358 -3.966 1.00 91.06 181 GLN A N 1
ATOM 1428 C CA . GLN A 1 181 ? -0.853 10.236 -5.097 1.00 91.06 181 GLN A CA 1
ATOM 1429 C C . GLN A 1 181 ? 0.643 10.560 -5.177 1.00 91.06 181 GLN A C 1
ATOM 1431 O O . GLN A 1 181 ? 1.232 10.514 -6.255 1.00 91.06 181 GLN A O 1
ATOM 1436 N N . ALA A 1 182 ? 1.284 10.867 -4.047 1.00 90.19 182 ALA A N 1
ATOM 1437 C CA . ALA A 1 182 ? 2.714 11.148 -3.993 1.00 90.19 182 ALA A CA 1
ATOM 1438 C C . ALA A 1 182 ? 3.538 9.925 -4.419 1.00 90.19 182 ALA A C 1
ATOM 1440 O O . ALA A 1 182 ? 4.448 10.050 -5.240 1.00 90.19 182 ALA A O 1
ATOM 1441 N N . GLN A 1 183 ? 3.182 8.734 -3.933 1.00 88.62 183 GLN A N 1
ATOM 1442 C CA . GLN A 1 183 ? 3.823 7.484 -4.333 1.00 88.62 183 GLN A CA 1
ATOM 1443 C C . GLN A 1 183 ? 3.633 7.205 -5.831 1.00 88.62 183 GLN A C 1
ATOM 1445 O O . GLN A 1 183 ? 4.603 6.881 -6.525 1.00 88.62 183 GLN A O 1
ATOM 1450 N N . ALA A 1 184 ? 2.415 7.385 -6.348 1.00 86.44 184 ALA A N 1
ATOM 1451 C CA . ALA A 1 184 ? 2.113 7.243 -7.767 1.00 86.44 184 ALA A CA 1
ATOM 1452 C C . ALA A 1 184 ? 2.933 8.227 -8.616 1.00 86.44 184 ALA A C 1
ATOM 1454 O O . ALA A 1 184 ? 3.524 7.824 -9.618 1.00 86.44 184 ALA A O 1
ATOM 1455 N N . ASN A 1 185 ? 3.060 9.483 -8.180 1.00 87.44 185 ASN A N 1
ATOM 1456 C CA . ASN A 1 185 ? 3.843 10.518 -8.858 1.00 87.44 185 ASN A CA 1
ATOM 1457 C C . ASN A 1 185 ? 5.346 10.202 -8.872 1.00 87.44 185 ASN A C 1
ATOM 1459 O O . ASN A 1 185 ? 5.983 10.322 -9.919 1.00 87.44 185 ASN A O 1
ATOM 1463 N N . ILE A 1 186 ? 5.919 9.757 -7.747 1.00 86.62 186 ILE A N 1
ATOM 1464 C CA . ILE A 1 186 ? 7.327 9.326 -7.671 1.00 86.62 186 ILE A CA 1
ATOM 1465 C C . ILE A 1 186 ? 7.572 8.193 -8.663 1.00 86.62 186 ILE A C 1
ATOM 1467 O O . ILE A 1 186 ? 8.519 8.220 -9.452 1.00 86.62 186 ILE A O 1
ATOM 1471 N N . ALA A 1 187 ? 6.691 7.198 -8.647 1.00 84.25 187 ALA A N 1
ATOM 1472 C CA . ALA A 1 187 ? 6.826 6.036 -9.494 1.00 84.25 187 ALA A CA 1
ATOM 1473 C C . ALA A 1 187 ? 6.608 6.401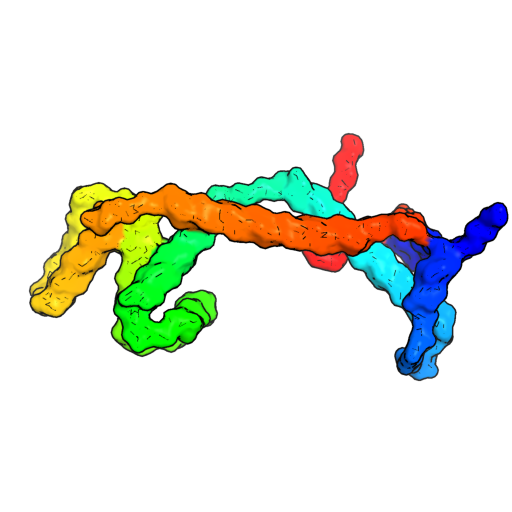 -10.981 1.00 84.25 187 ALA A C 1
ATOM 1475 O O . ALA A 1 187 ? 7.289 5.851 -11.850 1.00 84.25 187 ALA A O 1
ATOM 1476 N N . HIS A 1 188 ? 5.691 7.324 -11.291 1.00 85.88 188 HIS A N 1
ATOM 1477 C CA . HIS A 1 188 ? 5.491 7.885 -12.629 1.00 85.88 188 HIS A CA 1
ATOM 1478 C C . HIS A 1 188 ? 6.755 8.596 -13.119 1.00 85.88 188 HIS A C 1
ATOM 1480 O O . HIS A 1 188 ? 7.241 8.302 -14.209 1.00 85.88 188 HIS A O 1
ATOM 1486 N N . HIS A 1 189 ? 7.341 9.468 -12.295 1.00 84.44 189 HIS A N 1
ATOM 1487 C CA . HIS A 1 189 ? 8.566 10.188 -12.634 1.00 84.44 189 HIS A CA 1
ATOM 1488 C C . HIS A 1 189 ? 9.750 9.236 -12.865 1.00 84.44 189 HIS A C 1
ATOM 1490 O O . HIS A 1 189 ? 10.495 9.389 -13.834 1.00 84.44 189 HIS A O 1
ATOM 1496 N N . TYR A 1 190 ? 9.888 8.203 -12.028 1.00 84.62 190 TYR A N 1
ATOM 1497 C CA . TYR A 1 190 ? 10.889 7.152 -12.210 1.00 84.62 190 TYR A CA 1
ATOM 1498 C C . TYR A 1 190 ? 10.777 6.486 -13.593 1.00 84.62 190 TYR A C 1
ATOM 1500 O O . TYR A 1 190 ? 11.776 6.367 -14.312 1.00 84.62 190 TYR A O 1
ATOM 1508 N N . HIS A 1 191 ? 9.562 6.099 -13.995 1.00 82.94 191 HIS A N 1
ATOM 1509 C CA . HIS A 1 191 ? 9.334 5.458 -15.292 1.00 82.94 191 HIS A CA 1
ATOM 1510 C C . HIS A 1 191 ? 9.468 6.423 -16.462 1.00 82.94 191 HIS A C 1
ATOM 1512 O O . HIS A 1 191 ? 10.061 6.034 -17.460 1.00 82.94 191 HIS A O 1
ATOM 1518 N N . MET A 1 192 ? 9.021 7.675 -16.339 1.00 85.88 192 MET A N 1
ATOM 1519 C CA . MET A 1 192 ? 9.254 8.727 -17.338 1.00 85.88 192 MET A CA 1
ATOM 1520 C C . MET A 1 192 ? 10.747 8.873 -17.660 1.00 85.88 192 MET A C 1
ATOM 1522 O O . MET A 1 192 ? 11.155 8.816 -18.823 1.00 85.88 192 MET A O 1
ATOM 1526 N N . CYS A 1 193 ? 11.583 8.990 -16.627 1.00 82.12 193 CYS A N 1
ATOM 1527 C CA . CYS A 1 193 ? 13.029 9.131 -16.781 1.00 82.12 193 CYS A CA 1
ATOM 1528 C C . CYS A 1 193 ? 13.670 7.904 -17.445 1.00 82.12 193 CYS A C 1
ATOM 1530 O O . CYS A 1 193 ? 14.540 8.046 -18.309 1.00 82.12 193 CYS A O 1
ATOM 1532 N N . ARG A 1 194 ? 13.236 6.688 -17.088 1.00 80.75 194 ARG A N 1
ATOM 1533 C CA . ARG A 1 194 ? 13.773 5.456 -17.688 1.00 80.75 194 ARG A CA 1
ATOM 1534 C C . ARG A 1 194 ? 13.262 5.192 -19.098 1.00 80.75 194 ARG A C 1
ATOM 1536 O O . ARG A 1 194 ? 14.059 4.791 -19.948 1.00 80.75 194 ARG A O 1
ATOM 1543 N N . ALA A 1 195 ? 11.985 5.455 -19.353 1.00 81.56 195 ALA A N 1
ATOM 1544 C CA . ALA A 1 195 ? 11.336 5.301 -20.649 1.00 81.56 195 ALA A CA 1
ATOM 1545 C C . ALA A 1 195 ? 11.866 6.282 -21.698 1.00 81.56 195 ALA A C 1
ATOM 1547 O O . ALA A 1 195 ? 11.660 6.044 -22.881 1.00 81.56 195 ALA A O 1
ATOM 1548 N N . ASN A 1 196 ? 12.559 7.356 -21.296 1.00 81.56 196 ASN A N 1
ATOM 1549 C CA . ASN A 1 196 ? 13.125 8.333 -22.221 1.00 81.56 196 ASN A CA 1
ATOM 1550 C C . ASN A 1 196 ? 13.941 7.650 -23.336 1.00 81.56 196 ASN A C 1
ATOM 1552 O O . ASN A 1 196 ? 15.008 7.079 -23.086 1.00 81.56 196 ASN A O 1
ATOM 1556 N N . MET A 1 197 ? 13.440 7.742 -24.568 1.00 80.31 197 MET A N 1
ATOM 1557 C CA . MET A 1 197 ? 14.046 7.159 -25.767 1.00 80.31 197 MET A CA 1
ATOM 1558 C C . MET A 1 197 ? 14.938 8.154 -26.523 1.00 80.31 197 MET A C 1
ATOM 1560 O O . MET A 1 197 ? 15.341 7.882 -27.646 1.00 80.31 197 MET A O 1
ATOM 1564 N N . THR A 1 198 ? 15.269 9.318 -25.959 1.00 84.50 198 THR A N 1
ATOM 1565 C CA . THR A 1 198 ? 16.116 10.303 -26.652 1.00 84.50 198 THR A CA 1
ATOM 1566 C C . THR A 1 198 ? 17.477 9.686 -26.991 1.00 84.50 198 THR A C 1
ATOM 1568 O O . THR A 1 198 ? 18.198 9.225 -26.107 1.00 84.50 198 THR A O 1
ATOM 1571 N N . GLY A 1 199 ? 17.812 9.641 -28.284 1.00 83.31 199 GLY A N 1
ATOM 1572 C CA . GLY A 1 199 ? 19.019 8.982 -28.797 1.00 83.31 199 GLY A CA 1
ATOM 1573 C C . GLY A 1 199 ? 18.941 7.448 -28.883 1.00 83.31 199 GLY A C 1
ATOM 1574 O O . GLY A 1 199 ? 19.940 6.821 -29.230 1.00 83.31 199 GLY A O 1
ATOM 1575 N N . TRP A 1 200 ? 17.773 6.854 -28.612 1.00 90.06 200 TRP A N 1
ATOM 1576 C CA . TRP A 1 200 ? 17.456 5.435 -28.787 1.00 90.06 200 TRP A CA 1
ATOM 1577 C C . TRP A 1 200 ? 16.332 5.267 -29.813 1.00 90.06 200 TRP A C 1
ATOM 1579 O O . TRP A 1 200 ? 15.267 5.865 -29.703 1.00 90.06 200 TRP A O 1
ATOM 1589 N N . LYS A 1 201 ? 16.530 4.383 -30.782 1.00 91.56 201 LYS A N 1
ATOM 1590 C CA . LYS A 1 201 ? 15.483 3.871 -31.662 1.00 91.56 201 LYS A CA 1
ATOM 1591 C C . LYS A 1 201 ? 15.360 2.379 -31.393 1.00 91.56 201 LYS A C 1
ATOM 1593 O O . LYS A 1 201 ? 16.296 1.634 -31.666 1.00 91.56 201 LYS A O 1
ATOM 1598 N N . ILE A 1 202 ? 14.241 1.958 -30.813 1.00 89.62 202 ILE A N 1
ATOM 1599 C CA . ILE A 1 202 ? 13.987 0.555 -30.476 1.00 89.62 202 ILE A CA 1
ATOM 1600 C C . ILE A 1 202 ? 12.819 0.071 -31.333 1.00 89.62 202 ILE A C 1
ATOM 1602 O O . ILE A 1 202 ? 11.706 0.575 -31.211 1.00 89.62 202 ILE A O 1
ATOM 1606 N N . GLU A 1 203 ? 13.088 -0.888 -32.207 1.00 89.50 203 GLU A N 1
ATOM 1607 C CA . GLU A 1 203 ? 12.116 -1.538 -33.082 1.00 89.50 203 GLU A CA 1
ATOM 1608 C C . GLU A 1 203 ? 11.850 -2.952 -32.561 1.00 89.50 203 GLU A C 1
ATOM 1610 O O . GLU A 1 203 ? 12.785 -3.704 -32.278 1.00 89.50 203 GLU A O 1
ATOM 1615 N N . VAL A 1 204 ? 10.578 -3.325 -32.443 1.00 86.38 204 VAL A N 1
ATOM 1616 C CA . VAL A 1 204 ? 10.174 -4.704 -32.152 1.00 86.38 204 VAL A CA 1
ATOM 1617 C C . VAL A 1 204 ? 10.131 -5.456 -33.478 1.00 86.38 204 VAL A C 1
ATOM 1619 O O . VAL A 1 204 ? 9.343 -5.105 -34.350 1.00 86.38 204 VAL A O 1
ATOM 1622 N N . ILE A 1 205 ? 11.011 -6.441 -33.649 1.00 89.62 205 ILE A N 1
ATOM 1623 C CA . ILE A 1 205 ? 11.194 -7.184 -34.910 1.00 89.62 205 ILE A CA 1
ATOM 1624 C C . ILE A 1 205 ? 10.810 -8.664 -34.802 1.00 89.62 205 ILE A C 1
ATOM 1626 O O . ILE A 1 205 ? 10.861 -9.386 -35.791 1.00 89.62 205 ILE A O 1
ATOM 1630 N N . GLY A 1 206 ? 10.440 -9.120 -33.608 1.00 85.38 206 GLY A N 1
ATOM 1631 C CA . GLY A 1 206 ? 9.969 -10.474 -33.353 1.00 85.38 206 GLY A CA 1
ATOM 1632 C C . GLY A 1 206 ? 9.011 -10.503 -32.169 1.00 85.38 206 GLY A C 1
ATOM 1633 O O . GLY A 1 206 ? 8.672 -9.463 -31.603 1.00 85.38 206 GLY A O 1
ATOM 1634 N N . GLU A 1 207 ? 8.580 -11.700 -31.782 1.00 84.00 207 GLU A N 1
ATOM 1635 C CA . GLU A 1 207 ? 7.632 -11.862 -30.682 1.00 84.00 207 GLU A CA 1
ATOM 1636 C C . GLU A 1 207 ? 8.228 -11.389 -29.352 1.00 84.00 207 GLU A C 1
ATOM 1638 O O . GLU A 1 207 ? 9.288 -11.848 -28.901 1.00 84.00 207 GLU A O 1
ATOM 1643 N N . LEU A 1 208 ? 7.517 -10.470 -28.702 1.00 77.00 208 LEU A N 1
ATOM 1644 C CA . LEU A 1 208 ? 7.783 -10.093 -27.325 1.00 77.00 208 LEU A CA 1
ATOM 1645 C C . LEU A 1 208 ? 6.847 -10.861 -26.390 1.00 77.00 208 LEU A C 1
ATOM 1647 O O . LEU A 1 208 ? 5.667 -11.022 -26.697 1.00 77.00 208 LEU A O 1
ATOM 1651 N N . PRO A 1 209 ? 7.348 -11.313 -25.229 1.00 70.06 209 PRO A N 1
ATOM 1652 C CA . PRO A 1 209 ? 6.489 -11.891 -24.207 1.00 70.06 209 PRO A CA 1
ATOM 1653 C C . PRO A 1 209 ? 5.422 -10.880 -23.783 1.00 70.06 209 PRO A C 1
ATOM 1655 O O . PRO A 1 209 ? 5.716 -9.692 -23.668 1.00 70.06 209 PRO A O 1
ATOM 1658 N N . ALA A 1 210 ? 4.223 -11.364 -23.440 1.00 65.75 210 ALA A N 1
ATOM 1659 C CA . ALA A 1 210 ? 3.143 -10.541 -22.882 1.00 65.75 210 ALA A CA 1
ATOM 1660 C C . ALA A 1 210 ? 3.568 -9.745 -21.631 1.00 65.75 210 ALA A C 1
ATOM 1662 O O . ALA A 1 210 ? 2.875 -8.821 -21.216 1.00 65.75 210 ALA A O 1
ATOM 1663 N N . GLN A 1 211 ? 4.708 -10.089 -21.026 1.00 61.12 211 GLN A N 1
ATOM 1664 C CA . GLN A 1 211 ? 5.362 -9.321 -19.978 1.00 61.12 211 GLN A CA 1
ATOM 1665 C C . GLN A 1 211 ? 6.819 -9.032 -20.342 1.00 61.12 211 GLN A C 1
ATOM 1667 O O . GLN A 1 211 ? 7.600 -9.953 -20.573 1.00 61.12 211 GLN A O 1
ATOM 1672 N N . VAL A 1 212 ? 7.205 -7.756 -20.342 1.00 65.44 212 VAL A N 1
ATOM 1673 C CA . VAL A 1 212 ? 8.595 -7.317 -20.498 1.00 65.44 212 VAL A CA 1
ATOM 1674 C C . VAL A 1 212 ? 9.067 -6.763 -19.155 1.00 65.44 212 VAL A C 1
ATOM 1676 O O . VAL A 1 212 ? 8.712 -5.653 -18.772 1.00 65.44 212 VAL A O 1
ATOM 1679 N N . GLY A 1 213 ? 9.851 -7.553 -18.414 1.00 65.00 213 GLY A N 1
ATOM 1680 C CA . GLY A 1 213 ? 10.240 -7.222 -17.039 1.00 65.00 213 GLY A CA 1
ATOM 1681 C C . GLY A 1 213 ? 9.096 -7.466 -16.049 1.00 65.00 213 GLY A C 1
ATOM 1682 O O . GLY A 1 213 ? 8.502 -8.538 -16.064 1.00 65.00 213 GLY A O 1
ATOM 1683 N N . LEU A 1 214 ? 8.782 -6.478 -15.202 1.00 59.56 214 LEU A N 1
ATOM 1684 C CA . LEU A 1 214 ? 7.648 -6.526 -14.259 1.00 59.56 214 LEU A CA 1
ATOM 1685 C C . LEU A 1 214 ? 6.306 -6.125 -14.907 1.00 59.56 214 LEU A C 1
ATOM 1687 O O . LEU A 1 214 ? 5.295 -6.016 -14.220 1.00 59.56 214 LEU A O 1
ATOM 1691 N N . SER A 1 215 ? 6.298 -5.886 -16.220 1.00 56.12 215 SER A N 1
ATOM 1692 C CA . SER A 1 215 ? 5.313 -5.020 -16.871 1.00 56.12 215 SER A CA 1
ATOM 1693 C C . SER A 1 215 ? 4.585 -5.739 -17.988 1.00 56.12 215 SER A C 1
ATOM 1695 O O . SER A 1 215 ? 5.224 -6.351 -18.843 1.00 56.12 215 SER A O 1
ATOM 1697 N N . ARG A 1 216 ? 3.250 -5.656 -18.010 1.00 56.09 216 ARG A N 1
ATOM 1698 C CA . ARG A 1 216 ? 2.414 -6.307 -19.031 1.00 56.09 216 ARG A CA 1
ATOM 1699 C C . ARG A 1 216 ? 2.355 -5.471 -20.304 1.00 56.09 216 ARG A C 1
ATOM 1701 O O . ARG A 1 216 ? 1.919 -4.326 -20.267 1.00 56.09 216 ARG A O 1
ATOM 1708 N N . LEU A 1 217 ? 2.717 -6.054 -21.441 1.00 52.25 217 LEU A N 1
ATOM 1709 C CA . LEU A 1 217 ? 2.362 -5.505 -22.744 1.00 52.25 217 LEU A CA 1
ATOM 1710 C C . LEU A 1 217 ? 0.849 -5.646 -22.915 1.00 52.25 217 LEU A C 1
ATOM 1712 O O . LEU A 1 217 ? 0.345 -6.750 -23.097 1.00 52.25 217 LEU A O 1
ATOM 1716 N N . LEU A 1 218 ? 0.119 -4.531 -22.865 1.00 52.03 218 LEU A N 1
ATOM 1717 C CA . LEU A 1 218 ? -1.221 -4.520 -23.445 1.00 52.03 218 LEU A CA 1
ATOM 1718 C C . LEU A 1 218 ? -1.071 -4.642 -24.967 1.00 52.03 218 LEU A C 1
ATOM 1720 O O . LEU A 1 218 ? -0.245 -3.895 -25.524 1.00 52.03 218 LEU A O 1
ATOM 1724 N N . PRO A 1 219 ? -1.826 -5.536 -25.633 1.00 46.91 219 PRO A N 1
ATOM 1725 C CA . PRO A 1 219 ? -1.906 -5.528 -27.086 1.00 46.91 219 PRO A CA 1
ATOM 1726 C C . PRO A 1 219 ? -2.242 -4.106 -27.549 1.00 46.91 219 PRO A C 1
ATOM 1728 O O . PRO A 1 219 ? -2.928 -3.355 -26.852 1.00 46.91 219 PRO A O 1
ATOM 1731 N N . LYS A 1 220 ? -1.661 -3.677 -28.672 1.00 39.00 220 LYS A N 1
ATOM 1732 C CA . LYS A 1 220 ? -2.221 -2.514 -29.359 1.00 39.00 220 LYS A CA 1
ATOM 1733 C C . LYS A 1 220 ? -3.620 -2.944 -29.777 1.00 39.00 220 LYS A C 1
ATOM 1735 O O . LYS A 1 220 ? -3.728 -3.957 -30.457 1.00 39.00 220 LYS A O 1
ATOM 1740 N N . ASP A 1 221 ? -4.635 -2.227 -29.319 1.00 38.72 221 ASP A N 1
ATOM 1741 C CA . ASP A 1 221 ? -5.937 -2.300 -29.962 1.00 38.72 221 ASP A CA 1
ATOM 1742 C C . ASP A 1 221 ? -5.716 -1.980 -31.450 1.00 38.72 221 ASP A C 1
ATOM 1744 O O . ASP A 1 221 ? -5.032 -0.997 -31.771 1.00 38.72 221 ASP A O 1
ATOM 1748 N N . ASP A 1 222 ? -6.179 -2.887 -32.311 1.00 34.91 222 ASP A N 1
ATOM 1749 C CA . ASP A 1 222 ? -6.250 -2.703 -33.764 1.00 34.91 222 ASP A CA 1
ATOM 1750 C C . ASP A 1 222 ? -7.223 -1.567 -34.124 1.00 34.91 222 ASP A C 1
ATOM 1752 O O . ASP A 1 222 ? -8.293 -1.465 -33.475 1.00 34.91 222 ASP A O 1
#

Organism: Aeromonas hydrophila (NCBI:txid644)

Sequence (222 aa):
MKHQTLTVENSRIRVTVSREIADKFLPTGVIGRDESPGQAQRGRLLSAAMGKLASATELRLRLTNDIERADVIALAHKLLVRDYLEEHSHYNVNEVIMRLEEGHLMHKYMAQEVTLANEYARGVLKTISQDDARLYVAPKVMAGVLSPHERRQLETRVELLLNRIGINATEALDKARHALQAQANIAHHYHMCRANMTGWKIEVIGELPAQVGLSRLLPKDD

Radius of gyration: 27.91 Å; chains: 1; bounding box: 64×32×76 Å